Protein AF-A0A7S0KM14-F1 (afdb_monomer_lite)

Sequence (270 aa):
MFAHSQRIAPVAARVTRPRTHEKHRSMSKVPRKRELKVQASSTDDESAIWYSCVVIENNAASVDGSQRSLVVAVEDKQNDDAQHLRSSPGLVFNNGKVWTETFTKPGMYVKARFGRGDGGGDGVVDKLPVARSPYHVRYDSARLDSAKVEFLVDAGTHPAGLTAAKPGDVISVSKPLGSGFTNVLFAERSLEAAMKKNHALVLVARGTSGMASIRSILDWQPVLAYTDKHPVTVFYLANSQESSALLSLHDEWRSEGYKIIPVYGGGGGG

Radius of gyration: 29.37 Å; chains: 1; bounding box: 58×66×115 Å

Foldseek 3Di:
DDDDDDDDDDDDDDDDDDDDDDDDDDDDDDPPPPPPPPPPPPDDPPDFDKWKKFFADWAQQFLLSQKTKTKIWTQFAQDPCLVVVPPDPPDDRDRSRVQLVLQDFFQWFKKKWADDPPDPDIDIDHGWGFLAASVVQCVVCVPPSTGTTITMDGNVPDDCRRSVPDGGGMMMIGRTDDPQQADPVCRCNGPVVCLVVLHAAEQEAEARSSNSRVNNVLNDPVNLVSLVPHAYEYEYEDQDNRRDGNNVCPVVSVVSNHHYHYDHPDPDDD

Secondary structure (DSSP, 8-state):
---------------------------------------------S-PPEEEEEEEEEEE-STTSSEEEEEEEEE-PPPGGGGGGGG-TTS----S-HHHHH--STT-EEEEEE--TTTS--EEEEEEEB-S-HHHHHHHTTTSSEEEEEEEEETTTS-HHHHT--TT-EEEEES-BS-TTB-SS-TTSBHHHHHHTTPPEEEEEEHHHHHHHHHHHHT-HHHHHHHTTS-EEEEEEES-STT-TTHHHHHHHHHTT-EEEEEE------

Organism: NCBI:txid1486918

pLDDT: mean 77.8, std 24.4, range [27.38, 98.12]

Structure (mmCIF, N/CA/C/O backbone):
data_AF-A0A7S0KM14-F1
#
_entry.id   AF-A0A7S0KM14-F1
#
loop_
_atom_site.group_PDB
_atom_site.id
_atom_site.type_symbol
_atom_site.label_atom_id
_atom_site.label_alt_id
_atom_site.label_comp_id
_atom_site.label_asym_id
_atom_site.label_entity_id
_atom_site.label_seq_id
_atom_site.pdbx_PDB_ins_code
_atom_site.Cartn_x
_atom_site.Cartn_y
_atom_site.Cartn_z
_atom_site.occupancy
_atom_site.B_iso_or_equiv
_atom_site.auth_seq_id
_atom_site.auth_comp_id
_atom_site.auth_asym_id
_atom_site.auth_atom_id
_atom_site.pdbx_PDB_model_num
ATOM 1 N N . MET A 1 1 ? -0.535 19.865 90.189 1.00 39.59 1 MET A N 1
ATOM 2 C CA . MET A 1 1 ? 0.300 20.763 89.366 1.00 39.59 1 MET A CA 1
ATOM 3 C C . MET A 1 1 ? -0.583 21.372 88.286 1.00 39.59 1 MET A C 1
ATOM 5 O O . MET A 1 1 ? -1.228 20.625 87.568 1.00 39.59 1 MET A O 1
ATOM 9 N N . PHE A 1 2 ? -0.679 22.704 88.333 1.00 34.69 2 PHE A N 1
ATOM 10 C CA . PHE A 1 2 ? -1.196 23.716 87.391 1.00 34.69 2 PHE A CA 1
ATOM 11 C C . PHE A 1 2 ? -1.687 23.223 86.007 1.00 34.69 2 PHE A C 1
ATOM 13 O O . PHE A 1 2 ? -0.948 22.538 85.315 1.00 34.69 2 PHE A O 1
ATOM 20 N N . ALA A 1 3 ? -2.975 23.404 85.65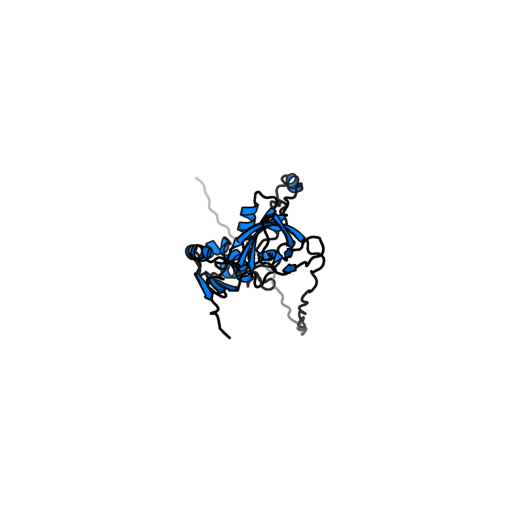2 1.00 32.44 3 ALA A N 1
ATOM 21 C CA . ALA A 1 3 ? -3.635 24.630 85.121 1.00 32.44 3 ALA A CA 1
ATOM 22 C C . ALA A 1 3 ? -3.270 24.880 83.637 1.00 32.44 3 ALA A C 1
ATOM 24 O O . ALA A 1 3 ? -2.126 24.681 83.273 1.00 32.44 3 ALA A O 1
ATOM 25 N N . HIS A 1 4 ? -4.112 25.315 82.694 1.00 33.53 4 HIS A N 1
ATOM 26 C CA . HIS A 1 4 ? -5.444 25.937 82.650 1.00 33.53 4 HIS A CA 1
ATOM 27 C C . HIS A 1 4 ? -5.874 25.873 81.154 1.00 33.53 4 HIS A C 1
ATOM 29 O O . HIS A 1 4 ? -5.045 26.088 80.278 1.00 33.53 4 HIS A O 1
ATOM 35 N N . SER A 1 5 ? -7.060 25.379 80.783 1.00 33.25 5 SER A N 1
ATOM 36 C CA . SER A 1 5 ? -8.233 26.174 80.359 1.00 33.25 5 SER A CA 1
ATOM 37 C C . SER A 1 5 ? -7.937 27.551 79.733 1.00 33.25 5 SER A C 1
ATOM 39 O O . SER A 1 5 ? -7.428 28.422 80.429 1.00 33.25 5 SER A O 1
ATOM 41 N N . GLN A 1 6 ? -8.364 27.791 78.484 1.00 35.72 6 GLN A N 1
ATOM 42 C CA . GLN A 1 6 ? -9.511 28.670 78.177 1.00 35.72 6 GLN A CA 1
ATOM 43 C C . GLN A 1 6 ? -9.782 28.813 76.663 1.00 35.72 6 GLN A C 1
ATOM 45 O O . GLN A 1 6 ? -8.883 28.933 75.837 1.00 35.72 6 GLN A O 1
ATOM 50 N N . ARG A 1 7 ? -11.082 28.807 76.336 1.00 37.44 7 ARG A N 1
ATOM 51 C CA . ARG A 1 7 ? -11.702 29.314 75.098 1.00 37.44 7 ARG A CA 1
ATOM 52 C C . ARG A 1 7 ? -11.483 30.829 74.977 1.00 37.44 7 ARG A C 1
ATOM 54 O O . ARG A 1 7 ? -11.360 31.463 76.013 1.00 37.44 7 ARG A O 1
ATOM 61 N N . ILE A 1 8 ? -11.619 31.399 73.774 1.00 36.25 8 ILE A N 1
ATOM 62 C CA . ILE A 1 8 ? -12.418 32.613 73.474 1.00 36.25 8 ILE A CA 1
ATOM 63 C C . ILE A 1 8 ? -12.571 32.757 71.945 1.00 36.25 8 ILE A C 1
ATOM 65 O O . ILE A 1 8 ? -11.760 32.275 71.162 1.00 36.25 8 ILE A O 1
ATOM 69 N N . ALA A 1 9 ? -13.710 33.334 71.572 1.00 34.09 9 ALA A N 1
ATOM 70 C CA . ALA A 1 9 ? -14.404 33.341 70.291 1.00 34.09 9 ALA A CA 1
ATOM 71 C C . ALA A 1 9 ? -14.034 34.582 69.406 1.00 34.09 9 ALA A C 1
ATOM 73 O O . ALA A 1 9 ? -13.078 35.282 69.732 1.00 34.09 9 ALA A O 1
ATOM 74 N N . PRO A 1 10 ? -14.736 34.843 68.277 1.00 43.59 10 PRO A N 1
ATOM 75 C CA . PRO A 1 10 ? -14.248 35.561 67.092 1.00 43.59 10 PRO A CA 1
ATOM 76 C C . PRO A 1 10 ? -14.417 37.087 67.150 1.00 43.59 10 PRO A C 1
ATOM 78 O O . PRO A 1 10 ? -15.165 37.613 67.970 1.00 43.59 10 PRO A O 1
ATOM 81 N N . VAL A 1 11 ? -13.803 37.793 66.191 1.00 37.88 11 VAL A N 1
ATOM 82 C CA . VAL A 1 11 ? -14.039 39.224 65.948 1.00 37.88 11 VAL A CA 1
ATOM 83 C C . VAL A 1 11 ? -14.383 39.482 64.472 1.00 37.88 11 VAL A C 1
ATOM 85 O O . VAL A 1 11 ? -13.627 39.168 63.557 1.00 37.88 11 VAL A O 1
ATOM 88 N N . ALA A 1 12 ? -15.589 40.030 64.304 1.00 32.88 12 ALA A N 1
ATOM 89 C CA . ALA A 1 12 ? -16.206 40.727 63.169 1.00 32.88 12 ALA A CA 1
ATOM 90 C C . ALA A 1 12 ? -15.315 41.860 62.594 1.00 32.88 12 ALA A C 1
ATOM 92 O O . ALA A 1 12 ? -14.387 42.294 63.252 1.00 32.88 12 ALA A O 1
ATOM 93 N N . ALA A 1 13 ? -15.511 42.519 61.452 1.00 31.81 13 ALA A N 1
ATOM 94 C CA . ALA A 1 13 ? -16.436 42.512 60.323 1.00 31.81 13 ALA A CA 1
ATOM 95 C C . ALA A 1 13 ? -15.851 43.502 59.289 1.00 31.81 13 ALA A C 1
ATOM 97 O O . ALA A 1 13 ? -15.226 44.488 59.678 1.00 31.81 13 ALA A O 1
ATOM 98 N N . ARG A 1 14 ? -16.192 43.369 58.001 1.00 31.44 14 ARG A N 1
ATOM 99 C CA . ARG A 1 14 ? -16.767 44.515 57.273 1.00 31.44 14 ARG A CA 1
ATOM 100 C C . ARG A 1 14 ? -17.544 44.079 56.041 1.00 31.44 14 ARG A C 1
ATOM 102 O O . ARG A 1 14 ? -17.036 43.449 55.124 1.00 31.44 14 ARG A O 1
ATOM 109 N N . VAL A 1 15 ? -18.809 44.467 56.077 1.00 33.78 15 VAL A N 1
ATOM 110 C CA . VAL A 1 15 ? -19.793 44.448 55.005 1.00 33.78 15 VAL A CA 1
ATOM 111 C C . VAL A 1 15 ? -19.498 45.593 54.037 1.00 33.78 15 VAL A C 1
ATOM 113 O O . VAL A 1 15 ? -19.222 46.713 54.463 1.00 33.78 15 VAL A O 1
ATOM 116 N N . THR A 1 16 ? -19.659 45.351 52.739 1.00 33.44 16 THR A N 1
ATOM 117 C CA . THR A 1 16 ? -20.129 46.374 51.793 1.00 33.44 16 THR A CA 1
ATOM 118 C C . THR A 1 16 ? -20.978 45.688 50.718 1.00 33.44 16 THR A C 1
ATOM 120 O O . THR A 1 16 ? -20.491 44.924 49.896 1.00 33.44 16 THR A O 1
ATOM 123 N N . ARG A 1 17 ? -22.292 45.922 50.782 1.00 32.88 17 ARG A N 1
ATOM 124 C CA . ARG A 1 17 ? -23.263 45.799 49.675 1.00 32.88 17 ARG A CA 1
ATOM 125 C C . ARG A 1 17 ? -23.479 47.222 49.100 1.00 32.88 17 ARG A C 1
ATOM 127 O O . ARG A 1 17 ? -23.026 48.172 49.736 1.00 32.88 17 ARG A O 1
ATOM 134 N N . PRO A 1 18 ? -24.394 47.449 48.140 1.00 46.38 18 PRO A N 1
ATOM 135 C CA . PRO A 1 18 ? -24.591 46.873 46.800 1.00 46.38 18 PRO A CA 1
ATOM 136 C C . PRO A 1 18 ? -24.703 48.012 45.744 1.00 46.38 18 PRO A C 1
ATOM 138 O O . PRO A 1 18 ? -24.731 49.180 46.121 1.00 46.38 18 PRO A O 1
ATOM 141 N N . ARG A 1 19 ? -24.891 47.710 44.447 1.00 31.97 19 ARG A N 1
ATOM 142 C CA . ARG A 1 19 ? -25.919 48.384 43.611 1.00 31.97 19 ARG A CA 1
ATOM 143 C C . ARG A 1 19 ? -26.008 47.819 42.193 1.00 31.97 19 ARG A C 1
ATOM 145 O O . ARG A 1 19 ? -25.035 47.757 41.453 1.00 31.97 19 ARG A O 1
ATOM 152 N N . THR A 1 20 ? -27.229 47.438 41.851 1.00 38.47 20 THR A N 1
ATOM 153 C CA . THR A 1 20 ? -27.768 47.217 40.512 1.00 38.47 20 THR A CA 1
ATOM 154 C C . THR A 1 20 ? -27.758 48.510 39.694 1.00 38.47 20 THR A C 1
ATOM 156 O O . THR A 1 20 ? -28.041 49.573 40.240 1.00 38.47 20 THR A O 1
ATOM 159 N N . HIS A 1 21 ? -27.535 48.411 38.381 1.00 32.75 21 HIS A N 1
ATOM 160 C CA . HIS A 1 21 ? -28.243 49.245 37.410 1.00 32.75 21 HIS A CA 1
ATOM 161 C C . HIS A 1 21 ? -28.386 48.517 36.072 1.00 32.75 21 HIS A C 1
ATOM 163 O O . HIS A 1 21 ? -27.438 48.000 35.488 1.00 32.75 21 HIS A O 1
ATOM 169 N N . GLU A 1 22 ? -29.637 48.458 35.651 1.00 31.50 22 GLU A N 1
ATOM 170 C CA . GLU A 1 22 ? -30.175 47.872 34.437 1.00 31.50 22 GLU A CA 1
ATOM 171 C C . GLU A 1 22 ? -30.191 48.917 33.302 1.00 31.50 22 GLU A C 1
ATOM 173 O O . GLU A 1 22 ? -30.223 50.120 33.571 1.00 31.50 22 GLU A O 1
ATOM 178 N N . LYS A 1 23 ? -30.316 48.413 32.062 1.00 31.14 23 LYS A N 1
ATOM 179 C CA . LYS A 1 23 ? -30.660 49.078 30.783 1.00 31.14 23 LYS A CA 1
ATOM 180 C C . LYS A 1 23 ? -29.486 49.578 29.922 1.00 31.14 23 LYS A C 1
ATOM 182 O O . LYS A 1 23 ? -28.895 50.610 30.191 1.00 31.14 23 LYS A O 1
ATOM 187 N N . HIS A 1 24 ? -29.281 48.974 28.749 1.00 30.31 24 HIS A N 1
ATOM 188 C CA . HIS A 1 24 ? -30.085 49.298 27.564 1.00 30.31 24 HIS A CA 1
ATOM 189 C C . HIS A 1 24 ? -29.844 48.302 26.418 1.00 30.31 24 HIS A C 1
ATOM 191 O O . HIS A 1 24 ? -28.728 47.915 26.092 1.00 30.31 24 HIS A O 1
ATOM 197 N N . ARG A 1 25 ? -30.959 47.911 25.807 1.00 34.59 25 ARG A N 1
ATOM 198 C CA . ARG A 1 25 ? -31.109 47.081 24.614 1.00 34.59 25 ARG A CA 1
ATOM 199 C C . ARG A 1 25 ? -30.632 47.861 23.380 1.00 34.59 25 ARG A C 1
ATOM 201 O O . ARG A 1 25 ? -31.087 48.981 23.168 1.00 34.59 25 ARG A O 1
ATOM 208 N N . SER A 1 26 ? -29.802 47.245 22.541 1.00 29.94 26 SER A N 1
ATOM 209 C CA . SER A 1 26 ? -29.582 47.652 21.148 1.00 29.94 26 SER A CA 1
ATOM 210 C C . SER A 1 26 ? -29.532 46.400 20.276 1.00 29.94 26 SER A C 1
ATOM 212 O O . SER A 1 26 ? -28.810 45.448 20.566 1.00 29.94 26 SER A O 1
ATOM 214 N N . MET A 1 27 ? -30.398 46.377 19.267 1.00 30.97 27 MET A N 1
ATOM 215 C CA . MET A 1 27 ? -30.610 45.256 18.364 1.00 30.97 27 MET A CA 1
ATOM 216 C C . MET A 1 27 ? -29.597 45.229 17.218 1.00 30.97 27 MET A C 1
ATOM 218 O O . MET A 1 27 ? -29.177 46.258 16.701 1.00 30.97 27 MET A O 1
ATOM 222 N N . SER A 1 28 ? -29.420 44.011 16.707 1.00 31.27 28 SER A N 1
ATOM 223 C CA . SER A 1 28 ? -29.079 43.670 15.324 1.00 31.27 28 SER A CA 1
ATOM 224 C C . SER A 1 28 ? -27.625 43.859 14.881 1.00 31.27 28 SER A C 1
ATOM 226 O O . SER A 1 28 ? -27.138 44.960 14.657 1.00 31.27 28 SER A O 1
ATOM 228 N N . LYS A 1 29 ? -26.977 42.721 14.619 1.00 32.94 29 LYS A N 1
ATOM 229 C CA . LYS A 1 29 ? -26.313 42.442 13.340 1.00 32.94 29 LYS A CA 1
ATOM 230 C C . LYS A 1 29 ? -26.199 40.927 13.193 1.00 32.94 29 LYS A C 1
ATOM 232 O O . LYS A 1 29 ? -25.407 40.276 13.862 1.00 32.94 29 LYS A O 1
ATOM 237 N N . VAL A 1 30 ? -27.057 40.377 12.339 1.00 36.69 30 VAL A N 1
ATOM 238 C CA . VAL A 1 30 ? -26.963 39.002 11.840 1.00 36.69 30 VAL A CA 1
ATOM 239 C C . VAL A 1 30 ? -25.583 38.845 11.189 1.00 36.69 30 VAL A C 1
ATOM 241 O O . VAL A 1 30 ? -25.266 39.635 10.293 1.00 36.69 30 VAL A O 1
ATOM 244 N N . PRO A 1 31 ? -24.739 37.879 11.591 1.00 36.00 31 PRO A N 1
ATOM 245 C CA . PRO A 1 31 ? -23.519 37.619 10.850 1.00 36.00 31 PRO A CA 1
ATOM 246 C C . PRO A 1 31 ? -23.907 37.026 9.494 1.00 36.00 31 PRO A C 1
ATOM 248 O O . PRO A 1 31 ? -24.504 35.952 9.411 1.00 36.00 31 PRO A O 1
ATOM 251 N N . ARG A 1 32 ? -23.598 37.762 8.419 1.00 33.94 32 ARG A N 1
ATOM 252 C CA . ARG A 1 32 ? -23.691 37.288 7.033 1.00 33.94 32 ARG A CA 1
ATOM 253 C C . ARG A 1 32 ? -23.004 35.925 6.928 1.00 33.94 32 ARG A C 1
ATOM 255 O O . ARG A 1 32 ? -21.827 35.810 7.272 1.00 33.94 32 ARG A O 1
ATOM 262 N N . LYS A 1 33 ? -23.731 34.929 6.407 1.00 33.62 33 LYS A N 1
ATOM 263 C CA . LYS A 1 33 ? -23.174 33.679 5.872 1.00 33.62 33 LYS A CA 1
ATOM 264 C C . LYS A 1 33 ? -21.951 34.030 5.021 1.00 33.62 33 LYS A C 1
ATOM 266 O O . LYS A 1 33 ? -22.094 34.619 3.954 1.00 33.62 33 LYS A O 1
ATOM 271 N N . ARG A 1 34 ? -20.752 33.694 5.501 1.00 34.00 34 ARG A N 1
ATOM 272 C CA . ARG A 1 34 ? -19.586 33.572 4.629 1.00 34.00 34 ARG A CA 1
ATOM 273 C C . ARG A 1 34 ? -19.810 32.300 3.830 1.00 34.00 34 ARG A C 1
ATOM 275 O O . ARG A 1 34 ? -19.655 31.203 4.356 1.00 34.00 34 ARG A O 1
ATOM 282 N N . GLU A 1 35 ? -20.246 32.463 2.589 1.00 30.72 35 GLU A N 1
ATOM 283 C CA . GLU A 1 35 ? -20.116 31.420 1.584 1.00 30.72 35 GLU A CA 1
ATOM 284 C C . GLU A 1 35 ? -18.632 31.065 1.496 1.00 30.72 35 GLU A C 1
ATOM 286 O O . GLU A 1 35 ? -17.804 31.843 1.021 1.00 30.72 35 GLU A O 1
ATOM 291 N N . LEU A 1 36 ? -18.286 29.901 2.039 1.00 31.02 36 LEU A N 1
ATOM 292 C CA . LEU A 1 36 ? -17.010 29.261 1.786 1.00 31.02 36 LEU A CA 1
ATOM 293 C C . LEU A 1 36 ? -17.022 28.856 0.312 1.00 31.02 36 LEU A C 1
ATOM 295 O O . LEU A 1 36 ? -17.515 27.788 -0.047 1.00 31.02 36 LEU A O 1
ATOM 299 N N . LYS A 1 37 ? -16.499 29.732 -0.551 1.00 27.38 37 LYS A N 1
ATOM 300 C CA . LYS A 1 37 ? -15.996 29.317 -1.859 1.00 27.38 37 LYS A CA 1
ATOM 301 C C . LYS A 1 37 ? -14.904 28.291 -1.585 1.00 27.38 37 LYS A C 1
ATOM 303 O O . LYS A 1 37 ? -13.798 28.646 -1.189 1.00 27.38 37 LYS A O 1
ATOM 308 N N . VAL A 1 38 ? -15.244 27.019 -1.762 1.00 33.22 38 VAL A N 1
ATOM 309 C CA . VAL A 1 38 ? -14.274 25.937 -1.887 1.00 33.22 38 VAL A CA 1
ATOM 310 C C . VAL A 1 38 ? -13.497 26.220 -3.169 1.00 33.22 38 VAL A C 1
ATOM 312 O O . VAL A 1 38 ? -13.908 25.842 -4.262 1.00 33.22 38 VAL A O 1
ATOM 315 N N . GLN A 1 39 ? -12.406 26.972 -3.044 1.00 29.14 39 GLN A N 1
ATOM 316 C CA . GLN A 1 39 ? -11.343 26.942 -4.032 1.00 29.14 39 GLN A CA 1
ATOM 317 C C . GLN A 1 39 ? -10.687 25.573 -3.894 1.00 29.14 39 GLN A C 1
ATOM 319 O O . GLN A 1 39 ? -9.895 25.337 -2.986 1.00 29.14 39 GLN A O 1
ATOM 324 N N . ALA A 1 40 ? -11.061 24.653 -4.780 1.00 37.25 40 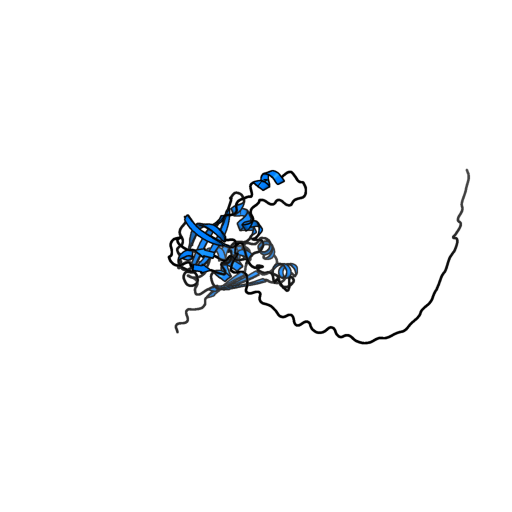ALA A N 1
ATOM 325 C CA . ALA A 1 40 ? -10.172 23.567 -5.139 1.00 37.25 40 ALA A CA 1
ATOM 326 C C . ALA A 1 40 ? -8.895 24.227 -5.680 1.00 37.25 40 ALA A C 1
ATOM 328 O O . ALA A 1 40 ? -8.908 24.804 -6.766 1.00 37.25 40 ALA A O 1
ATOM 329 N N . SER A 1 41 ? -7.829 24.247 -4.880 1.00 33.88 41 SER A N 1
ATOM 330 C CA . SER A 1 41 ? -6.522 24.724 -5.319 1.00 33.88 41 SER A CA 1
ATOM 331 C C . SER A 1 41 ? -5.940 23.691 -6.280 1.00 33.88 41 SER A C 1
ATOM 333 O O . SER A 1 41 ? -5.272 22.741 -5.879 1.00 33.88 41 SER A O 1
ATOM 335 N N . SER A 1 42 ? -6.255 23.857 -7.559 1.00 42.03 42 SER A N 1
ATOM 336 C CA . SER A 1 42 ? -5.676 23.136 -8.686 1.00 42.03 42 SER A CA 1
ATOM 337 C C . SER A 1 42 ? -4.348 23.773 -9.110 1.00 42.03 42 SER A C 1
ATOM 339 O O . SER A 1 42 ? -4.220 24.251 -10.234 1.00 42.03 42 SER A O 1
ATOM 341 N N . THR A 1 43 ? -3.376 23.829 -8.201 1.00 41.19 43 THR A N 1
ATOM 342 C CA . THR A 1 43 ? -2.011 24.301 -8.485 1.00 41.19 43 THR A CA 1
ATOM 343 C C . THR A 1 43 ? -1.047 23.631 -7.515 1.00 41.19 43 THR A C 1
ATOM 345 O O . THR A 1 43 ? -0.822 24.152 -6.429 1.00 41.19 43 THR A O 1
ATOM 348 N N . ASP A 1 44 ? -0.522 22.463 -7.882 1.00 40.16 44 ASP A N 1
ATOM 349 C CA . ASP A 1 44 ? 0.586 21.819 -7.157 1.00 40.16 44 ASP A CA 1
ATOM 350 C C . ASP A 1 44 ? 1.415 20.922 -8.104 1.00 40.16 44 ASP A C 1
ATOM 352 O O . ASP A 1 44 ? 1.866 19.837 -7.735 1.00 40.16 44 ASP A O 1
ATOM 356 N N . ASP A 1 45 ? 1.561 21.342 -9.369 1.00 45.41 45 ASP A N 1
ATOM 357 C CA . ASP A 1 45 ? 2.072 20.475 -10.445 1.00 45.41 45 ASP A CA 1
ATOM 358 C C . ASP A 1 45 ? 3.447 20.849 -11.028 1.00 45.41 45 ASP A C 1
ATOM 360 O O . ASP A 1 45 ? 3.955 20.108 -11.857 1.00 45.41 45 ASP A O 1
ATOM 364 N N . GLU A 1 46 ? 4.123 21.908 -10.560 1.00 44.00 46 GLU A N 1
ATOM 365 C CA . GLU A 1 46 ? 5.429 22.309 -11.137 1.00 44.00 46 GLU A CA 1
ATOM 366 C C . GLU A 1 46 ? 6.645 22.246 -10.193 1.00 44.00 46 GLU A C 1
ATOM 368 O O . GLU A 1 46 ? 7.771 22.426 -10.645 1.00 44.00 46 GLU A O 1
ATOM 373 N N . SER A 1 47 ? 6.488 21.917 -8.904 1.00 53.88 47 SER A N 1
ATOM 374 C CA . SER A 1 47 ? 7.633 21.834 -7.970 1.00 53.88 47 SER A CA 1
ATOM 375 C C . SER A 1 47 ? 7.649 20.574 -7.103 1.00 53.88 47 SER A C 1
ATOM 377 O O . SER A 1 47 ? 8.129 20.598 -5.965 1.00 53.88 47 SER A O 1
ATOM 379 N N . ALA A 1 48 ? 7.084 19.468 -7.592 1.00 64.12 48 ALA A N 1
ATOM 380 C CA . ALA A 1 48 ? 7.148 18.208 -6.864 1.00 64.12 48 ALA A CA 1
ATOM 381 C C . ALA A 1 48 ? 8.616 17.769 -6.728 1.00 64.12 48 ALA A C 1
ATOM 383 O O . ALA A 1 48 ? 9.302 17.538 -7.720 1.00 64.12 48 ALA A O 1
ATOM 384 N N . ILE A 1 49 ? 9.101 17.662 -5.489 1.00 82.69 49 ILE A N 1
ATOM 385 C CA . ILE A 1 49 ? 10.388 17.026 -5.198 1.00 82.69 49 ILE A CA 1
ATOM 386 C C . ILE A 1 49 ? 10.243 15.545 -5.558 1.00 82.69 49 ILE A C 1
ATOM 388 O O . ILE A 1 49 ? 9.399 14.844 -4.986 1.00 82.69 49 ILE A O 1
ATOM 392 N N . TRP A 1 50 ? 11.045 15.101 -6.523 1.00 89.94 50 TRP A N 1
ATOM 393 C CA . TRP A 1 50 ? 11.111 13.718 -6.982 1.00 89.94 50 TRP A CA 1
ATOM 394 C C . TRP A 1 50 ? 12.306 13.017 -6.346 1.00 89.94 50 TRP A C 1
ATOM 396 O O . TRP A 1 50 ? 13.419 13.536 -6.362 1.00 89.94 50 TRP A O 1
ATOM 406 N N . TYR A 1 51 ? 12.064 11.824 -5.826 1.00 92.50 51 TYR A N 1
ATOM 407 C CA . TYR A 1 51 ? 13.046 10.938 -5.226 1.00 92.50 51 TYR A CA 1
ATOM 408 C C . TYR A 1 51 ? 13.336 9.816 -6.214 1.00 92.50 51 TYR A C 1
ATOM 410 O O . TYR A 1 51 ? 12.406 9.215 -6.763 1.00 92.50 51 TYR A O 1
ATOM 418 N N . SER A 1 52 ? 14.618 9.540 -6.446 1.00 92.44 52 SER A N 1
ATOM 419 C CA . SER A 1 52 ? 15.022 8.359 -7.201 1.00 92.44 52 SER A CA 1
ATOM 420 C C . SER A 1 52 ? 14.675 7.114 -6.392 1.00 92.44 52 SER A C 1
ATOM 422 O O . SER A 1 52 ? 14.871 7.084 -5.175 1.00 92.44 52 SER A O 1
ATOM 424 N N . CYS A 1 53 ? 14.146 6.087 -7.043 1.00 93.75 53 CYS A N 1
ATOM 425 C CA . CYS A 1 53 ? 13.926 4.806 -6.401 1.00 93.75 53 CYS A CA 1
ATOM 426 C C . CYS A 1 53 ? 14.266 3.645 -7.330 1.00 93.75 53 CYS A C 1
ATOM 428 O O . CYS A 1 53 ? 13.969 3.666 -8.524 1.00 93.75 53 CYS A O 1
ATOM 430 N N . VAL A 1 54 ? 14.933 2.642 -6.767 1.00 95.31 54 VAL A N 1
ATOM 431 C CA . VAL A 1 54 ? 15.411 1.467 -7.497 1.00 95.31 54 VAL A CA 1
ATOM 432 C C . VAL A 1 54 ? 14.485 0.304 -7.199 1.00 95.31 54 VAL A C 1
ATOM 434 O O . VAL A 1 54 ? 14.180 0.030 -6.036 1.00 95.31 54 VAL A O 1
ATOM 437 N N . VAL A 1 55 ? 14.046 -0.397 -8.237 1.00 96.56 55 VAL A N 1
ATOM 438 C CA . VAL A 1 55 ? 13.266 -1.623 -8.086 1.00 96.56 55 VAL A CA 1
ATOM 439 C C . VAL A 1 55 ? 14.152 -2.706 -7.477 1.00 96.56 55 VAL A C 1
ATOM 441 O O . VAL A 1 55 ? 15.215 -3.022 -8.004 1.00 96.56 55 VAL A O 1
ATOM 444 N N . ILE A 1 56 ? 13.715 -3.271 -6.355 1.00 97.31 56 ILE A N 1
ATOM 445 C CA . ILE A 1 56 ? 14.390 -4.374 -5.659 1.00 97.31 56 ILE A CA 1
ATOM 446 C C . ILE A 1 56 ? 13.762 -5.696 -6.093 1.00 97.31 56 ILE A C 1
ATOM 448 O O . ILE A 1 56 ? 14.464 -6.640 -6.444 1.00 97.31 56 ILE A O 1
ATOM 452 N N . GLU A 1 57 ? 12.430 -5.756 -6.085 1.00 97.62 57 GLU A N 1
ATOM 453 C CA . GLU A 1 57 ? 11.668 -6.961 -6.396 1.00 97.62 57 GLU A CA 1
ATOM 454 C C . GLU A 1 57 ? 10.424 -6.591 -7.204 1.00 97.62 57 GLU A C 1
ATOM 456 O O . GLU A 1 57 ? 9.793 -5.560 -6.975 1.00 97.62 57 GLU A O 1
ATOM 461 N N . ASN A 1 58 ? 10.051 -7.464 -8.133 1.00 97.25 58 ASN A N 1
ATOM 462 C CA . ASN A 1 58 ? 8.772 -7.412 -8.822 1.00 97.25 58 ASN A CA 1
ATOM 463 C C . ASN A 1 58 ? 8.187 -8.822 -8.769 1.00 97.25 58 ASN A C 1
ATOM 465 O O . ASN A 1 58 ? 8.561 -9.678 -9.571 1.00 97.25 58 ASN A O 1
ATOM 469 N N . ASN A 1 59 ? 7.298 -9.066 -7.811 1.00 97.25 59 ASN A N 1
ATOM 470 C CA . ASN A 1 59 ? 6.735 -10.381 -7.515 1.00 97.25 59 ASN A CA 1
ATOM 471 C C . ASN A 1 59 ? 5.298 -10.484 -8.034 1.00 97.25 59 ASN A C 1
ATOM 473 O O . ASN A 1 59 ? 4.581 -9.486 -8.104 1.00 97.25 59 ASN A O 1
ATOM 477 N N . ALA A 1 60 ? 4.846 -11.690 -8.383 1.00 96.44 60 ALA A N 1
ATOM 478 C CA . ALA A 1 60 ? 3.429 -11.908 -8.666 1.00 96.44 60 ALA A CA 1
ATOM 479 C C . ALA A 1 60 ? 2.610 -11.660 -7.388 1.00 96.44 60 ALA A C 1
ATOM 481 O O . ALA A 1 60 ? 2.934 -12.205 -6.335 1.00 96.44 60 ALA A O 1
ATOM 482 N N . ALA A 1 61 ? 1.572 -10.828 -7.481 1.00 96.88 61 ALA A N 1
ATOM 483 C CA . ALA A 1 61 ? 0.628 -10.583 -6.390 1.00 96.88 61 ALA A CA 1
ATOM 484 C C . ALA A 1 61 ? -0.724 -11.273 -6.619 1.00 96.88 61 ALA A C 1
ATOM 486 O O . ALA A 1 61 ? -1.498 -11.396 -5.677 1.00 96.88 61 ALA A O 1
ATOM 487 N N . SER A 1 62 ? -1.006 -11.731 -7.836 1.00 96.50 62 SER A N 1
ATOM 488 C CA . SER A 1 62 ? -2.167 -12.553 -8.187 1.00 96.50 62 SER A CA 1
ATOM 489 C C . SER A 1 62 ? -1.717 -13.885 -8.798 1.00 96.50 62 SER A C 1
ATOM 491 O O . SER A 1 62 ? -0.571 -14.019 -9.237 1.00 96.50 62 SER A O 1
ATOM 493 N N . VAL A 1 63 ? -2.613 -14.876 -8.832 1.00 95.12 63 VAL A N 1
ATOM 494 C CA . VAL A 1 63 ? -2.328 -16.217 -9.381 1.00 95.12 63 VAL A CA 1
ATOM 495 C C . VAL A 1 63 ? -2.113 -16.153 -10.892 1.00 95.12 63 VAL A C 1
ATOM 497 O O . VAL A 1 63 ? -1.215 -16.805 -11.417 1.00 95.12 63 VAL A O 1
ATOM 500 N N . ASP A 1 64 ? -2.902 -15.332 -11.584 1.00 93.56 64 ASP A N 1
ATOM 501 C CA . ASP A 1 64 ? -2.779 -15.108 -13.029 1.00 93.56 64 ASP A CA 1
ATOM 502 C C . ASP A 1 64 ? -1.589 -14.205 -13.419 1.00 93.56 64 ASP A C 1
ATOM 504 O O . ASP A 1 64 ? -1.312 -14.013 -14.602 1.00 93.56 64 ASP A O 1
ATOM 508 N N . GLY A 1 65 ? -0.885 -13.629 -12.436 1.00 93.38 65 GLY A N 1
ATOM 509 C CA . GLY A 1 65 ? 0.247 -12.725 -12.639 1.00 93.38 65 GLY A CA 1
ATOM 510 C C . GLY A 1 65 ? -0.109 -11.334 -13.180 1.00 93.38 65 GLY A C 1
ATOM 511 O O . GLY A 1 65 ? 0.808 -10.535 -13.387 1.00 93.38 65 GLY A O 1
ATOM 512 N N . SER A 1 66 ? -1.396 -11.024 -13.382 1.00 93.62 66 SER A N 1
ATOM 513 C CA . SER A 1 66 ? -1.868 -9.717 -13.872 1.00 93.62 66 SER A CA 1
ATOM 514 C C . SER A 1 66 ? -1.569 -8.576 -12.897 1.00 93.62 66 SER A C 1
ATOM 516 O O . SER A 1 66 ? -1.372 -7.429 -13.309 1.00 93.62 66 SER A O 1
ATOM 518 N N . GLN A 1 67 ? -1.482 -8.897 -11.606 1.00 96.44 67 GLN A N 1
ATOM 519 C CA . GLN A 1 67 ? -1.133 -7.973 -10.543 1.00 96.44 67 GLN A CA 1
ATOM 520 C C . GLN A 1 67 ? 0.230 -8.325 -9.967 1.00 96.44 67 GLN A C 1
ATOM 522 O O . GLN A 1 67 ? 0.581 -9.495 -9.781 1.00 96.44 67 GLN A O 1
ATOM 527 N N . ARG A 1 68 ? 1.000 -7.289 -9.651 1.00 97.50 68 ARG A N 1
ATOM 528 C CA . ARG A 1 68 ? 2.369 -7.403 -9.157 1.00 97.50 68 ARG A CA 1
ATOM 529 C C . ARG A 1 68 ? 2.551 -6.623 -7.865 1.00 97.50 68 ARG A C 1
ATOM 531 O O . ARG A 1 68 ? 1.960 -5.559 -7.684 1.00 97.50 68 ARG A O 1
ATOM 538 N N . SER A 1 69 ? 3.399 -7.156 -6.997 1.00 97.69 69 SER A N 1
ATOM 539 C CA . SER A 1 69 ? 3.968 -6.444 -5.861 1.00 97.69 69 SER A CA 1
ATOM 540 C C . SER A 1 69 ? 5.338 -5.920 -6.281 1.00 97.69 69 SER A C 1
ATOM 542 O O . SER A 1 69 ? 6.254 -6.698 -6.557 1.00 97.69 69 SER A O 1
ATOM 544 N N . LEU A 1 70 ? 5.444 -4.597 -6.388 1.00 97.44 70 LEU A N 1
ATOM 545 C CA . LEU A 1 70 ? 6.668 -3.896 -6.748 1.00 97.44 70 LEU A CA 1
ATOM 546 C C . LEU A 1 70 ? 7.304 -3.344 -5.474 1.00 97.44 70 LEU A C 1
ATOM 548 O O . LEU A 1 70 ? 6.772 -2.416 -4.863 1.00 97.44 70 LEU A O 1
ATOM 552 N N . VAL A 1 71 ? 8.440 -3.913 -5.082 1.00 97.81 71 VAL A N 1
ATOM 553 C CA . VAL A 1 71 ? 9.216 -3.476 -3.921 1.00 97.81 71 VAL A CA 1
ATOM 554 C C . VAL A 1 71 ? 10.372 -2.615 -4.407 1.00 97.81 71 VAL A C 1
ATOM 556 O O . VAL A 1 71 ? 11.143 -3.035 -5.270 1.00 97.81 71 VAL A O 1
ATOM 559 N N . VAL A 1 72 ? 10.511 -1.417 -3.847 1.00 97.00 72 VAL A N 1
ATOM 560 C CA . VAL A 1 72 ? 11.502 -0.423 -4.266 1.00 97.00 72 VAL A CA 1
ATOM 561 C C . VAL A 1 72 ? 12.290 0.122 -3.078 1.00 97.00 72 VAL A C 1
ATOM 563 O O . VAL A 1 72 ? 11.787 0.167 -1.956 1.00 97.00 72 VAL A O 1
ATOM 566 N N . ALA A 1 73 ? 13.516 0.566 -3.338 1.00 96.50 73 ALA A N 1
ATOM 567 C CA . ALA A 1 73 ? 14.322 1.374 -2.430 1.00 96.50 73 ALA A CA 1
ATOM 568 C C . ALA A 1 73 ? 14.217 2.834 -2.869 1.00 96.50 73 ALA A C 1
ATOM 570 O O . ALA A 1 73 ? 14.788 3.203 -3.893 1.00 96.50 73 ALA A O 1
ATOM 571 N N . VAL A 1 74 ? 13.488 3.656 -2.118 1.00 95.25 74 VAL A N 1
ATOM 572 C CA . VAL A 1 74 ? 13.418 5.106 -2.338 1.00 95.25 74 VAL A CA 1
ATOM 573 C C . VAL A 1 74 ? 14.603 5.773 -1.667 1.00 95.25 74 VAL A C 1
ATOM 575 O O . VAL A 1 74 ? 14.861 5.502 -0.500 1.00 95.25 74 VAL A O 1
ATOM 578 N N . GLU A 1 75 ? 15.321 6.637 -2.381 1.00 91.38 75 GLU A N 1
ATOM 579 C CA . GLU A 1 75 ? 16.413 7.418 -1.803 1.00 91.38 75 GLU A CA 1
ATOM 580 C C . GLU A 1 75 ? 15.914 8.201 -0.584 1.00 91.38 75 GLU A C 1
ATOM 582 O O . GLU A 1 75 ? 14.995 9.014 -0.682 1.00 91.38 75 GLU A O 1
ATOM 587 N N . ASP A 1 76 ? 16.520 7.934 0.571 1.00 87.31 76 ASP A N 1
ATOM 588 C CA . ASP A 1 76 ? 16.126 8.536 1.842 1.00 87.31 76 ASP A CA 1
ATOM 589 C C . ASP A 1 76 ? 17.353 8.664 2.740 1.00 87.31 76 ASP A C 1
ATOM 591 O O . ASP A 1 76 ? 17.468 8.051 3.806 1.00 87.31 76 ASP A O 1
ATOM 595 N N . LYS A 1 77 ? 18.333 9.404 2.215 1.00 74.69 77 LYS A N 1
ATOM 596 C CA . LYS A 1 77 ? 19.637 9.583 2.844 1.00 74.69 77 LYS A CA 1
ATOM 597 C C . LYS A 1 77 ? 19.468 10.167 4.236 1.00 74.69 77 LYS A C 1
ATOM 599 O O . LYS A 1 77 ? 18.867 11.225 4.411 1.00 74.69 77 LYS A O 1
ATOM 604 N N . GLN A 1 78 ? 20.064 9.492 5.209 1.00 65.44 78 GLN A N 1
ATOM 605 C CA . GLN A 1 78 ? 20.266 10.047 6.532 1.00 65.44 78 GLN A CA 1
ATOM 606 C C . GLN A 1 78 ? 21.162 11.282 6.397 1.00 65.44 78 GLN A C 1
ATOM 608 O O . GLN A 1 78 ? 22.264 11.203 5.869 1.00 65.44 78 GLN A O 1
ATOM 613 N N . ASN A 1 79 ? 20.667 12.440 6.829 1.00 59.62 79 ASN A N 1
ATOM 614 C CA . ASN A 1 79 ? 21.445 13.669 6.784 1.00 59.62 79 ASN A CA 1
ATOM 615 C C . ASN A 1 79 ? 22.692 13.525 7.678 1.00 59.62 79 ASN A C 1
ATOM 617 O O . ASN A 1 79 ? 22.554 13.269 8.879 1.00 59.62 79 ASN A O 1
ATOM 621 N N . ASP A 1 80 ? 23.892 13.696 7.118 1.00 55.06 80 ASP A N 1
ATOM 622 C CA . ASP A 1 80 ? 25.161 13.567 7.854 1.00 55.06 80 ASP A CA 1
ATOM 623 C C . ASP A 1 80 ? 25.257 14.583 9.011 1.00 55.06 80 ASP A C 1
ATOM 625 O O . ASP A 1 80 ? 25.812 14.289 10.073 1.00 55.06 80 ASP A O 1
ATOM 629 N N . ASP A 1 81 ? 24.585 15.732 8.879 1.00 51.88 81 ASP A N 1
ATOM 630 C CA . ASP A 1 81 ? 24.475 16.762 9.921 1.00 51.88 81 ASP A CA 1
ATOM 631 C C . ASP A 1 81 ? 23.773 16.267 11.202 1.00 51.88 81 ASP A C 1
ATOM 633 O O . ASP A 1 81 ? 23.982 16.807 12.294 1.00 51.88 81 ASP A O 1
ATOM 637 N N . ALA A 1 82 ? 22.969 15.200 11.115 1.00 50.91 82 ALA A N 1
ATOM 638 C CA . ALA A 1 82 ? 22.330 14.584 12.278 1.00 50.91 82 ALA A CA 1
ATOM 639 C C . ALA A 1 82 ? 23.338 13.867 13.200 1.00 50.91 82 ALA A C 1
ATOM 641 O O . ALA A 1 82 ? 23.007 13.566 14.352 1.00 50.91 82 ALA A O 1
ATOM 642 N N . GLN A 1 83 ? 24.577 13.621 12.748 1.00 49.47 83 GLN A N 1
ATOM 643 C CA . GLN A 1 83 ? 25.658 13.178 13.636 1.00 49.47 83 GLN A CA 1
ATOM 644 C C . GLN A 1 83 ? 26.123 14.302 14.577 1.00 49.47 83 GLN A C 1
ATOM 646 O O . GLN A 1 83 ? 26.469 14.021 15.726 1.00 49.47 83 GLN A O 1
ATOM 651 N N . HIS A 1 84 ? 26.046 15.567 14.147 1.00 46.81 84 HIS A N 1
ATOM 652 C CA . HIS A 1 84 ? 26.460 16.729 14.942 1.00 46.81 84 HIS A CA 1
ATOM 653 C C . HIS A 1 84 ? 25.382 17.227 15.924 1.00 46.81 84 HIS A C 1
ATOM 655 O O . HIS A 1 84 ? 25.709 17.867 16.924 1.00 46.81 84 HIS A O 1
ATOM 661 N N . LEU A 1 85 ? 24.107 16.885 15.701 1.00 48.50 85 LEU A N 1
ATOM 662 C CA . LEU A 1 85 ? 22.973 17.285 16.555 1.00 48.50 85 LEU A CA 1
ATOM 663 C C . LEU A 1 85 ? 22.702 16.345 17.743 1.00 48.50 85 LEU A C 1
ATOM 665 O O . LEU A 1 85 ? 21.851 16.644 18.582 1.00 48.50 85 LEU A O 1
ATOM 669 N N . ARG A 1 86 ? 23.461 15.247 17.885 1.00 49.75 86 ARG A N 1
ATOM 670 C CA . ARG A 1 86 ? 23.373 14.327 19.043 1.00 49.75 86 ARG A CA 1
ATOM 671 C C . ARG A 1 86 ? 23.761 14.971 20.386 1.00 49.75 86 ARG A C 1
ATOM 673 O O . ARG A 1 86 ? 23.641 14.326 21.423 1.00 49.75 86 ARG A O 1
ATOM 680 N N . SER A 1 87 ? 24.200 16.229 20.371 1.00 49.03 87 SER A N 1
ATOM 681 C CA . SER A 1 87 ? 24.709 16.967 21.532 1.00 49.03 87 SER A CA 1
ATOM 682 C C . SER A 1 87 ? 23.681 17.889 22.206 1.00 49.03 87 SER A C 1
ATOM 684 O O . SER A 1 87 ? 24.014 18.519 23.207 1.00 49.03 87 SER A O 1
ATOM 686 N N . SER A 1 88 ? 22.447 18.000 21.697 1.00 46.53 88 SER A N 1
ATOM 687 C CA . SER A 1 88 ? 21.423 18.888 22.273 1.00 46.53 88 SER A CA 1
ATOM 688 C C . SER A 1 88 ? 20.296 18.094 22.952 1.00 46.53 88 SER A C 1
ATOM 690 O O . SER A 1 88 ? 19.465 17.498 22.263 1.00 46.53 88 SER A O 1
ATOM 692 N N . PRO A 1 89 ? 20.214 18.089 24.298 1.00 40.47 89 PRO A N 1
ATOM 693 C CA . PRO A 1 89 ? 19.126 17.434 25.009 1.00 40.47 89 PRO A CA 1
ATOM 694 C C . PRO A 1 89 ? 17.835 18.232 24.790 1.00 40.47 89 PRO A C 1
ATOM 696 O O . PRO A 1 89 ? 17.706 19.352 25.275 1.00 40.47 89 PRO A O 1
ATOM 699 N N . GLY A 1 90 ? 16.885 17.667 24.041 1.00 51.84 90 GLY A N 1
ATOM 700 C CA . GLY A 1 90 ? 15.544 18.243 23.866 1.00 51.84 90 GLY A CA 1
ATOM 701 C C . GLY A 1 90 ? 14.978 18.199 22.446 1.00 51.84 90 GLY A C 1
ATOM 702 O O . GLY A 1 90 ? 13.783 18.427 22.276 1.00 51.84 90 GLY A O 1
ATOM 703 N N . LEU A 1 91 ? 15.787 17.878 21.433 1.00 48.50 91 LEU A N 1
ATOM 704 C CA . LEU A 1 91 ? 15.303 17.674 20.065 1.00 48.50 91 LEU A CA 1
ATOM 705 C C . LEU A 1 91 ? 14.938 16.200 19.859 1.00 48.50 91 LEU A C 1
ATOM 707 O O . LEU A 1 91 ? 15.750 15.306 20.090 1.00 48.50 91 LEU A O 1
ATOM 711 N N . VAL A 1 92 ? 13.691 15.954 19.450 1.00 49.22 92 VAL A N 1
ATOM 712 C CA . VAL A 1 92 ? 13.220 14.635 19.008 1.00 49.22 92 VAL A CA 1
ATOM 713 C C . VAL A 1 92 ? 14.170 14.141 17.918 1.00 49.22 92 VAL A C 1
ATOM 715 O O . VAL A 1 92 ? 14.492 14.904 17.012 1.00 49.22 92 VAL A O 1
ATOM 718 N N . PHE A 1 93 ? 14.637 12.895 18.035 1.00 51.41 93 PHE A N 1
ATOM 719 C CA . PHE A 1 93 ? 15.551 12.256 17.088 1.00 51.41 93 PHE A CA 1
ATOM 720 C C . PHE A 1 93 ? 15.057 12.434 15.644 1.00 51.41 93 PHE A C 1
ATOM 722 O O . PHE A 1 93 ? 14.167 11.712 15.205 1.00 51.41 93 PHE A O 1
ATOM 729 N N . ASN A 1 94 ? 15.640 13.388 14.921 1.00 55.66 94 ASN A N 1
ATOM 730 C CA . ASN A 1 94 ? 15.531 13.491 13.474 1.00 55.66 94 ASN A CA 1
ATOM 731 C C . ASN A 1 94 ? 16.678 12.651 12.914 1.00 55.66 94 ASN A C 1
ATOM 733 O O . ASN A 1 94 ? 17.851 12.985 13.106 1.00 55.66 94 ASN A O 1
ATOM 737 N N . ASN A 1 95 ? 16.351 11.507 12.317 1.00 61.75 95 ASN A N 1
ATOM 738 C CA . ASN A 1 95 ? 17.366 10.615 11.754 1.00 61.75 95 ASN A CA 1
ATOM 739 C C . ASN A 1 95 ? 17.764 11.038 10.329 1.00 61.75 95 ASN A C 1
ATOM 741 O O . ASN A 1 95 ? 18.535 10.332 9.688 1.00 61.75 95 ASN A O 1
ATOM 745 N N . GLY A 1 96 ? 17.250 12.174 9.850 1.00 64.88 96 GLY A N 1
ATOM 746 C CA . GLY A 1 96 ? 17.518 12.752 8.542 1.00 64.88 96 GLY A CA 1
ATOM 747 C C . GLY A 1 96 ? 16.739 12.107 7.396 1.00 64.88 96 GLY A C 1
ATOM 748 O O . GLY A 1 96 ? 16.882 12.565 6.268 1.00 64.88 96 GLY A O 1
ATOM 749 N N . LYS A 1 97 ? 15.912 11.084 7.662 1.00 78.00 97 LYS A N 1
ATOM 750 C CA . LYS A 1 97 ? 15.168 10.322 6.646 1.00 78.00 97 LYS A CA 1
ATOM 751 C C . LYS A 1 97 ? 13.852 11.002 6.281 1.00 78.00 97 LYS A C 1
ATOM 753 O O . LYS A 1 97 ? 12.769 10.600 6.713 1.00 78.00 97 LYS A O 1
ATOM 758 N N . VAL A 1 98 ? 13.957 12.073 5.501 1.00 84.88 98 VAL A N 1
ATOM 759 C CA . VAL A 1 98 ? 12.841 12.964 5.153 1.00 84.88 98 VAL A CA 1
ATOM 760 C C . VAL A 1 98 ? 11.657 12.217 4.530 1.00 84.88 98 VAL A C 1
ATOM 762 O O . VAL A 1 98 ? 10.501 12.517 4.855 1.00 84.88 98 VAL A O 1
ATOM 765 N N . TRP A 1 99 ? 11.905 11.250 3.641 1.00 92.44 99 TRP A N 1
ATOM 766 C CA . TRP A 1 99 ? 10.825 10.541 2.951 1.00 92.44 99 TRP A CA 1
ATOM 767 C C . TRP A 1 99 ? 10.055 9.649 3.934 1.00 92.44 99 TRP A C 1
ATOM 769 O O . TRP A 1 99 ? 8.829 9.765 4.055 1.00 92.44 99 TRP A O 1
ATOM 779 N N . THR A 1 100 ? 10.773 8.825 4.703 1.00 91.12 100 THR A N 1
ATOM 780 C CA . THR A 1 100 ? 10.206 7.926 5.722 1.00 91.12 100 THR A CA 1
ATOM 781 C C . THR A 1 100 ? 9.508 8.690 6.847 1.00 91.12 100 THR A C 1
ATOM 783 O O . THR A 1 100 ? 8.469 8.250 7.352 1.00 91.12 100 THR A O 1
ATOM 786 N N . GLU A 1 101 ? 10.049 9.838 7.255 1.00 89.12 101 GLU A N 1
ATOM 787 C CA . GLU A 1 101 ? 9.439 10.698 8.272 1.00 89.12 101 GLU A CA 1
ATOM 788 C C . GLU A 1 101 ? 8.135 11.339 7.773 1.00 89.12 101 GLU A C 1
ATOM 790 O O . GLU A 1 101 ? 7.187 11.479 8.549 1.00 89.12 101 GLU A O 1
ATOM 795 N N . THR A 1 102 ? 8.040 11.648 6.474 1.00 92.19 102 THR A N 1
ATOM 796 C CA . THR A 1 102 ? 6.824 12.202 5.853 1.00 92.19 102 THR A CA 1
ATOM 797 C C . THR A 1 102 ? 5.719 11.149 5.702 1.00 92.19 102 THR A C 1
ATOM 799 O O . THR A 1 102 ? 4.530 11.475 5.796 1.00 92.19 102 THR A O 1
ATOM 802 N N . PHE A 1 103 ? 6.074 9.872 5.518 1.00 94.44 103 PHE A N 1
ATOM 803 C CA . PHE A 1 103 ? 5.103 8.777 5.511 1.00 94.44 103 PHE A CA 1
ATOM 804 C C . PHE A 1 103 ? 4.649 8.472 6.944 1.00 94.44 103 PHE A C 1
ATOM 806 O O . PHE A 1 103 ? 5.292 7.741 7.698 1.00 94.44 103 PHE A O 1
ATOM 813 N N . THR A 1 104 ? 3.536 9.081 7.351 1.00 93.00 104 THR A N 1
ATOM 814 C CA . THR A 1 104 ? 3.074 9.054 8.751 1.00 93.00 104 THR A CA 1
ATOM 815 C C . THR A 1 104 ? 1.816 8.231 8.971 1.00 93.00 104 THR A C 1
ATOM 817 O O . THR A 1 104 ? 1.576 7.793 10.097 1.00 93.00 104 THR A O 1
ATOM 820 N N . LYS A 1 105 ? 1.007 8.005 7.929 1.00 93.81 105 LYS A N 1
ATOM 821 C CA . LYS A 1 105 ? -0.304 7.355 8.047 1.00 93.81 105 LYS A CA 1
ATOM 822 C C . LYS A 1 105 ? -0.530 6.298 6.964 1.00 93.81 105 LYS A C 1
ATOM 824 O O . LYS A 1 105 ? -0.101 6.498 5.828 1.00 93.81 105 LYS A O 1
ATOM 829 N N . PRO A 1 106 ? -1.250 5.206 7.277 1.00 96.00 106 PRO A N 1
ATOM 830 C CA . PRO A 1 106 ? -1.703 4.267 6.257 1.00 96.00 106 PRO A CA 1
ATOM 831 C C . PRO A 1 106 ? -2.667 4.941 5.269 1.00 96.00 106 PRO A C 1
ATOM 833 O O . PRO A 1 106 ? -3.397 5.873 5.623 1.00 96.00 106 PRO A O 1
ATOM 836 N N . GLY A 1 107 ? -2.671 4.465 4.025 1.00 95.88 107 GLY A N 1
ATOM 837 C CA . GLY A 1 107 ? -3.483 4.996 2.925 1.00 95.88 107 GLY A CA 1
ATOM 838 C C . GLY A 1 107 ? -2.920 6.245 2.237 1.00 95.88 107 GLY A C 1
ATOM 839 O O . GLY A 1 107 ? -3.589 6.807 1.368 1.00 95.88 107 GLY A O 1
ATOM 840 N N . MET A 1 108 ? -1.726 6.712 2.619 1.00 96.88 108 MET A N 1
ATOM 841 C CA . MET A 1 108 ? -1.002 7.715 1.831 1.00 96.88 108 MET A CA 1
ATOM 842 C C . MET A 1 108 ? -0.502 7.105 0.513 1.00 96.88 108 MET A C 1
ATOM 844 O O . MET A 1 108 ? -0.408 5.885 0.351 1.00 96.88 108 MET A O 1
ATOM 848 N N . TYR A 1 109 ? -0.200 7.967 -0.449 1.00 97.44 109 TYR A N 1
ATOM 849 C CA . TYR A 1 109 ? 0.205 7.577 -1.797 1.00 97.44 109 TYR A CA 1
ATOM 850 C C . TYR A 1 109 ? 1.340 8.461 -2.302 1.00 97.44 109 TYR A C 1
ATOM 852 O O . TYR A 1 109 ? 1.633 9.494 -1.710 1.00 97.44 109 TYR A O 1
ATOM 860 N N . VAL A 1 110 ? 1.952 8.086 -3.417 1.00 97.06 110 VAL A N 1
ATOM 861 C CA . VAL A 1 110 ? 2.911 8.928 -4.143 1.00 97.06 110 VAL A CA 1
ATOM 862 C C . VAL A 1 110 ? 2.447 9.151 -5.576 1.00 97.06 110 VAL A C 1
ATOM 864 O O . VAL A 1 110 ? 1.641 8.377 -6.096 1.00 97.06 110 VAL A O 1
ATOM 867 N N . LYS A 1 111 ? 2.970 10.194 -6.221 1.00 95.69 111 LYS A N 1
ATOM 868 C CA . LYS A 1 111 ? 3.061 10.226 -7.683 1.00 95.69 111 LYS A CA 1
ATOM 869 C C . LYS A 1 111 ? 4.259 9.373 -8.096 1.00 95.69 111 LYS A C 1
ATOM 871 O O . LYS A 1 111 ? 5.277 9.400 -7.405 1.00 95.69 111 LYS A O 1
ATOM 876 N N . ALA A 1 112 ? 4.162 8.653 -9.204 1.00 93.75 112 ALA A N 1
ATOM 877 C CA . ALA A 1 112 ? 5.269 7.894 -9.776 1.00 93.75 112 ALA A CA 1
ATOM 878 C C . ALA A 1 112 ? 5.460 8.269 -11.244 1.00 93.75 112 ALA A C 1
ATOM 880 O O . ALA A 1 112 ? 4.483 8.470 -11.960 1.00 93.75 112 ALA A O 1
ATOM 881 N N . ARG A 1 113 ? 6.707 8.337 -11.700 1.00 90.56 113 ARG A N 1
ATOM 882 C CA . ARG A 1 113 ? 7.049 8.476 -13.116 1.00 90.56 113 ARG A CA 1
ATOM 883 C C . ARG A 1 113 ? 8.135 7.481 -13.491 1.00 90.56 113 ARG A C 1
ATOM 885 O O . ARG A 1 113 ? 8.998 7.153 -12.672 1.00 90.56 113 ARG A O 1
ATOM 892 N N . PHE A 1 114 ? 8.081 7.017 -14.726 1.00 83.38 114 PHE A N 1
ATOM 893 C CA . PHE A 1 114 ? 9.010 6.044 -15.280 1.00 83.38 114 PHE A CA 1
ATOM 894 C C . PHE A 1 114 ? 9.288 6.412 -16.736 1.00 83.38 114 PHE A C 1
ATOM 896 O O . PHE A 1 114 ? 8.389 6.833 -17.464 1.00 83.38 114 PHE A O 1
ATOM 903 N N . GLY A 1 115 ? 10.542 6.265 -17.138 1.00 70.31 115 GLY A N 1
ATOM 904 C CA . GLY A 1 115 ? 11.015 6.668 -18.451 1.00 70.31 115 GLY A CA 1
ATOM 905 C C . GLY A 1 115 ? 12.502 6.374 -18.575 1.00 70.31 115 GLY A C 1
ATOM 906 O O . GLY A 1 115 ? 13.260 6.478 -17.608 1.00 70.31 115 GLY A O 1
ATOM 907 N N . ARG A 1 116 ? 12.913 5.972 -19.775 1.00 55.03 116 ARG A N 1
ATOM 908 C CA . ARG A 1 116 ? 14.321 5.949 -20.172 1.00 55.03 116 ARG A CA 1
ATOM 909 C C . ARG A 1 116 ? 14.707 7.409 -20.434 1.00 55.03 116 ARG A C 1
ATOM 911 O O . ARG A 1 116 ? 13.933 8.111 -21.078 1.00 55.03 116 ARG A O 1
ATOM 918 N N . GLY A 1 117 ? 15.838 7.888 -19.910 1.00 46.91 117 GLY A N 1
ATOM 919 C CA . GLY A 1 117 ? 16.285 9.296 -19.981 1.00 46.91 117 GLY A CA 1
ATOM 920 C C . GLY A 1 117 ? 16.543 9.860 -21.392 1.00 46.91 117 GLY A C 1
ATOM 921 O O . GLY A 1 117 ? 17.243 10.855 -21.544 1.00 46.91 117 GLY A O 1
ATOM 922 N N . ASP A 1 118 ? 16.002 9.222 -22.419 1.00 39.69 118 ASP A N 1
ATOM 923 C CA . ASP A 1 118 ? 16.248 9.387 -23.837 1.00 39.69 118 ASP A CA 1
ATOM 924 C C . ASP A 1 118 ? 14.932 9.214 -24.629 1.00 39.69 118 ASP A C 1
ATOM 926 O O . ASP A 1 118 ? 14.778 8.341 -25.475 1.00 39.69 118 ASP A O 1
ATOM 930 N N . GLY A 1 119 ? 13.957 10.087 -24.352 1.00 41.09 119 GLY A N 1
ATOM 931 C CA . GLY A 1 119 ? 12.962 10.529 -25.343 1.00 41.09 119 GLY A CA 1
ATOM 932 C C . GLY A 1 119 ? 11.851 9.553 -25.755 1.00 41.09 119 GLY A C 1
ATOM 933 O O . GLY A 1 119 ? 11.187 9.804 -26.760 1.00 41.09 119 GLY A O 1
ATOM 934 N N . GLY A 1 120 ? 11.609 8.472 -25.010 1.00 37.69 120 GLY A N 1
ATOM 935 C CA . GLY A 1 120 ? 10.579 7.477 -25.331 1.00 37.69 120 GLY A CA 1
ATOM 936 C C . GLY A 1 120 ? 9.548 7.277 -24.220 1.00 37.69 120 GLY A C 1
ATOM 937 O O . GLY A 1 120 ? 9.680 6.338 -23.445 1.00 37.69 120 GLY A O 1
ATOM 938 N N . GLY A 1 121 ? 8.517 8.129 -24.188 1.00 48.47 121 GLY A N 1
ATOM 939 C CA . GLY A 1 121 ? 7.254 7.923 -23.463 1.00 48.47 121 GLY A CA 1
ATOM 940 C C . GLY A 1 121 ? 7.347 7.858 -21.937 1.00 48.47 121 GLY A C 1
ATOM 941 O O . GLY A 1 121 ? 7.263 6.775 -21.363 1.00 48.47 121 GLY A O 1
ATOM 942 N N . ASP A 1 122 ? 7.420 9.021 -21.286 1.00 61.47 122 ASP A N 1
ATOM 943 C CA . ASP A 1 122 ? 7.196 9.140 -19.844 1.00 61.47 122 ASP A CA 1
ATOM 944 C C . ASP A 1 122 ? 5.754 8.756 -19.523 1.00 61.47 122 ASP A C 1
ATOM 946 O O . ASP A 1 122 ? 4.806 9.372 -20.019 1.00 61.47 122 ASP A O 1
ATOM 950 N N . GLY A 1 123 ? 5.572 7.752 -18.675 1.00 74.56 123 GLY A N 1
ATOM 951 C CA . GLY A 1 123 ? 4.277 7.555 -18.055 1.00 74.56 123 GLY A CA 1
ATOM 952 C C . GLY A 1 123 ? 4.304 8.035 -16.613 1.00 74.56 123 GLY A C 1
ATOM 953 O O . GLY A 1 123 ? 5.252 7.793 -15.863 1.00 74.56 123 GLY A O 1
ATOM 954 N N . VAL A 1 124 ? 3.248 8.754 -16.245 1.00 84.25 124 VAL A N 1
ATOM 955 C CA . VAL A 1 124 ? 3.034 9.281 -14.901 1.00 84.25 124 VAL A CA 1
ATOM 956 C C . VAL A 1 124 ? 1.820 8.586 -14.304 1.00 84.25 124 VAL A C 1
ATOM 958 O O . VAL A 1 124 ? 0.791 8.417 -14.955 1.00 84.25 124 VAL A O 1
ATOM 961 N N . VAL A 1 125 ? 1.950 8.169 -13.051 1.00 90.56 125 VAL A N 1
ATOM 962 C CA . VAL A 1 125 ? 0.857 7.688 -12.215 1.00 90.56 125 VAL A CA 1
ATOM 963 C C . VAL A 1 125 ? 0.658 8.702 -11.101 1.00 90.56 125 VAL A C 1
ATOM 965 O O . VAL A 1 125 ? 1.499 8.828 -10.213 1.00 90.56 125 VAL A O 1
ATOM 968 N N . ASP A 1 126 ? -0.469 9.410 -11.125 1.00 90.56 126 ASP A N 1
ATOM 969 C CA . ASP A 1 126 ? -0.761 10.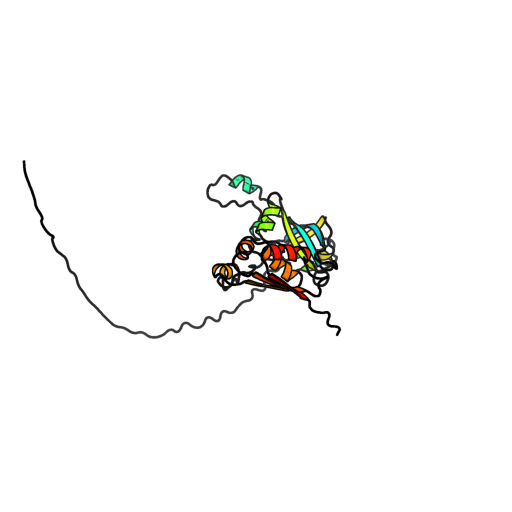476 -10.156 1.00 90.56 126 ASP A CA 1
ATOM 970 C C . ASP A 1 126 ? -1.009 9.966 -8.735 1.00 90.56 126 ASP A C 1
ATOM 972 O O . ASP A 1 126 ? -0.858 10.698 -7.753 1.00 90.56 126 ASP A O 1
ATOM 976 N N . LYS A 1 127 ? -1.438 8.708 -8.615 1.00 94.69 127 LYS A N 1
ATOM 977 C CA . LYS A 1 127 ? -1.787 8.108 -7.334 1.00 94.69 127 LYS A CA 1
ATOM 978 C C . LYS A 1 127 ? -1.406 6.638 -7.285 1.00 94.69 127 LYS A C 1
ATOM 980 O O . LYS A 1 127 ? -2.168 5.777 -7.713 1.00 94.69 127 LYS A O 1
ATOM 985 N N . LEU A 1 128 ? -0.258 6.371 -6.676 1.00 97.06 128 LEU A N 1
ATOM 986 C CA . LEU A 1 128 ? 0.241 5.037 -6.373 1.00 97.06 128 LEU A CA 1
ATOM 987 C C . LEU A 1 128 ? 0.258 4.834 -4.844 1.00 97.06 128 LEU A C 1
ATOM 989 O O . LEU A 1 128 ? 1.136 5.374 -4.165 1.00 97.06 128 LEU A O 1
ATOM 993 N N . PRO A 1 129 ? -0.743 4.144 -4.261 1.00 97.75 129 PRO A N 1
ATOM 994 C CA . PRO A 1 129 ? -0.819 3.936 -2.816 1.00 97.75 129 PRO A CA 1
ATOM 995 C C . PRO A 1 129 ? 0.327 3.073 -2.292 1.00 97.75 129 PRO A C 1
ATOM 997 O O . PRO A 1 129 ? 0.645 2.040 -2.881 1.00 97.75 129 PRO A O 1
ATOM 1000 N N . VAL A 1 130 ? 0.898 3.465 -1.153 1.00 97.94 130 VAL A N 1
ATOM 1001 C CA . VAL A 1 130 ? 1.903 2.656 -0.454 1.00 97.94 130 VAL A CA 1
ATOM 1002 C C . VAL A 1 130 ? 1.198 1.482 0.221 1.00 97.94 130 VAL A C 1
ATOM 1004 O O . VAL A 1 130 ? 0.280 1.682 1.016 1.00 97.94 130 VAL A O 1
ATOM 1007 N N . ALA A 1 131 ? 1.611 0.257 -0.106 1.00 97.69 131 ALA A N 1
ATOM 1008 C CA . ALA A 1 131 ? 0.904 -0.954 0.298 1.00 97.69 131 ALA A CA 1
ATOM 1009 C C . ALA A 1 131 ? 1.172 -1.371 1.752 1.00 97.69 131 ALA A C 1
ATOM 1011 O O . ALA A 1 131 ? 0.363 -2.086 2.331 1.00 97.69 131 ALA A O 1
ATOM 1012 N N . ARG A 1 132 ? 2.287 -0.937 2.351 1.00 96.31 132 ARG A N 1
ATOM 1013 C CA . ARG A 1 132 ? 2.684 -1.295 3.726 1.00 96.31 132 ARG A CA 1
ATOM 1014 C C . ARG A 1 132 ? 2.435 -0.155 4.698 1.00 96.31 132 ARG A C 1
ATOM 1016 O O . ARG A 1 132 ? 2.388 1.011 4.311 1.00 96.31 132 ARG A O 1
ATOM 1023 N N . SER A 1 133 ? 2.276 -0.486 5.976 1.00 95.88 133 SER A N 1
ATOM 1024 C CA . SER A 1 133 ? 2.079 0.528 7.010 1.00 95.88 133 SER A CA 1
ATOM 1025 C C . SER A 1 133 ? 3.353 1.368 7.229 1.00 95.88 133 SER A C 1
ATOM 1027 O O . SER A 1 133 ? 4.465 0.871 7.022 1.00 95.88 133 SER A O 1
ATOM 1029 N N . PRO A 1 134 ? 3.233 2.624 7.705 1.00 94.31 134 PRO A N 1
ATOM 1030 C CA . PRO A 1 134 ? 4.390 3.454 8.060 1.00 94.31 134 PRO A CA 1
ATOM 1031 C C . PRO A 1 134 ? 5.363 2.784 9.031 1.00 94.31 134 PRO A C 1
ATOM 1033 O O . PRO A 1 134 ? 6.570 2.999 8.957 1.00 94.31 134 PRO A O 1
ATOM 1036 N N . TYR A 1 135 ? 4.837 1.954 9.937 1.00 91.19 135 TYR A N 1
ATOM 1037 C CA . TYR A 1 135 ? 5.646 1.183 10.873 1.00 91.19 135 TYR A CA 1
ATOM 1038 C C . TYR A 1 135 ? 6.550 0.183 10.145 1.00 91.19 135 TYR A C 1
ATOM 1040 O O . TYR A 1 135 ? 7.752 0.167 10.392 1.00 91.19 135 TYR A O 1
ATOM 1048 N N . HIS A 1 136 ? 5.991 -0.592 9.213 1.00 91.69 136 HIS A N 1
ATOM 1049 C CA . HIS A 1 136 ? 6.752 -1.573 8.441 1.00 91.69 136 HIS A CA 1
ATOM 1050 C C . HIS A 1 136 ? 7.818 -0.920 7.570 1.00 91.69 136 HIS A C 1
ATOM 1052 O O . HIS A 1 136 ? 8.964 -1.353 7.600 1.00 91.69 136 HIS A O 1
ATOM 1058 N N . VAL A 1 137 ? 7.477 0.173 6.878 1.00 91.62 137 VAL A N 1
ATOM 1059 C CA . VAL A 1 137 ? 8.465 0.915 6.080 1.00 91.62 137 VAL A CA 1
ATOM 1060 C C . VAL A 1 137 ? 9.619 1.389 6.964 1.00 91.62 137 VAL A C 1
ATOM 1062 O O . VAL A 1 137 ? 10.776 1.192 6.611 1.00 91.62 137 VAL A O 1
ATOM 1065 N N . ARG A 1 138 ? 9.344 1.941 8.152 1.00 89.56 138 ARG A N 1
ATOM 1066 C CA . ARG A 1 138 ? 10.397 2.361 9.096 1.00 89.56 138 ARG A CA 1
ATOM 1067 C C . ARG A 1 138 ? 11.244 1.198 9.598 1.00 89.56 138 ARG A C 1
ATOM 1069 O O . ARG A 1 138 ? 12.460 1.342 9.693 1.00 89.56 138 ARG A O 1
ATOM 1076 N N . TYR A 1 139 ? 10.602 0.085 9.941 1.00 86.25 139 TYR A N 1
ATOM 1077 C CA . TYR A 1 139 ? 11.270 -1.101 10.461 1.00 86.25 139 TYR A CA 1
ATOM 1078 C C . TYR A 1 139 ? 12.224 -1.701 9.420 1.00 86.25 139 TYR A C 1
ATOM 1080 O O . TYR A 1 139 ? 13.420 -1.825 9.690 1.00 86.25 139 TYR A O 1
ATOM 1088 N N . ASP A 1 140 ? 11.728 -1.957 8.207 1.00 86.25 140 ASP A N 1
ATOM 1089 C CA . ASP A 1 140 ? 12.508 -2.542 7.109 1.00 86.25 140 ASP A CA 1
ATOM 1090 C C . ASP A 1 140 ? 13.635 -1.608 6.635 1.00 86.25 140 ASP A C 1
ATOM 1092 O O . ASP A 1 140 ? 14.675 -2.059 6.155 1.00 86.25 140 ASP A O 1
ATOM 1096 N N . SER A 1 141 ? 13.452 -0.298 6.815 1.00 85.69 141 SER A N 1
ATOM 1097 C CA . SER A 1 141 ? 14.398 0.739 6.384 1.00 85.69 141 SER A CA 1
ATOM 1098 C C . SER A 1 141 ? 15.355 1.193 7.483 1.00 85.69 141 SER A C 1
ATOM 1100 O O . SER A 1 141 ? 16.177 2.078 7.248 1.00 85.69 141 SER A O 1
ATOM 1102 N N . ALA A 1 142 ? 15.277 0.641 8.699 1.00 78.00 142 ALA A N 1
ATOM 1103 C CA . ALA A 1 142 ? 15.971 1.192 9.868 1.00 78.00 142 ALA A CA 1
ATOM 1104 C C . ALA A 1 142 ? 17.492 1.327 9.666 1.00 78.00 142 ALA A C 1
ATOM 1106 O O . ALA A 1 142 ? 18.093 2.290 10.139 1.00 78.00 142 ALA A O 1
ATOM 1107 N N . ARG A 1 143 ? 18.099 0.398 8.919 1.00 77.69 143 ARG A N 1
ATOM 1108 C CA . ARG A 1 143 ? 19.550 0.329 8.665 1.00 77.69 143 ARG A CA 1
ATOM 1109 C C . ARG A 1 143 ? 19.951 0.669 7.226 1.00 77.69 143 ARG A C 1
ATOM 1111 O O . ARG A 1 143 ? 21.081 0.394 6.843 1.00 77.69 143 ARG A O 1
ATOM 1118 N N . LEU A 1 144 ? 19.029 1.208 6.432 1.00 80.19 144 LEU A N 1
ATOM 1119 C CA . LEU A 1 144 ? 19.250 1.528 5.022 1.00 80.19 144 LEU A CA 1
ATOM 1120 C C . LEU A 1 144 ? 19.249 3.043 4.817 1.00 80.19 144 LEU A C 1
ATOM 1122 O O . LEU A 1 144 ? 18.415 3.726 5.407 1.00 80.19 144 LEU A O 1
ATOM 1126 N N . ASP A 1 145 ? 20.069 3.560 3.906 1.00 83.44 145 ASP A N 1
ATOM 1127 C CA . ASP A 1 145 ? 19.977 4.956 3.425 1.00 83.44 145 ASP A CA 1
ATOM 1128 C C . ASP A 1 145 ? 18.860 5.139 2.381 1.00 83.44 145 ASP A C 1
ATOM 1130 O O . ASP A 1 145 ? 18.922 5.969 1.473 1.00 83.44 145 ASP A O 1
ATOM 1134 N N . SER A 1 146 ? 17.840 4.290 2.475 1.00 88.62 146 SER A N 1
ATOM 1135 C CA . SER A 1 146 ? 16.682 4.257 1.600 1.00 88.62 146 SER A CA 1
ATOM 1136 C C . SER A 1 146 ? 15.459 3.770 2.363 1.00 88.62 146 SER A C 1
ATOM 1138 O O . SER A 1 146 ? 15.581 3.020 3.335 1.00 88.62 146 SER A O 1
ATOM 1140 N N . ALA A 1 147 ? 14.282 4.179 1.902 1.00 92.94 147 ALA A N 1
ATOM 1141 C CA . ALA A 1 147 ? 13.012 3.636 2.347 1.00 92.94 147 ALA A CA 1
ATOM 1142 C C . ALA A 1 147 ? 12.644 2.417 1.488 1.00 92.94 147 ALA A C 1
ATOM 1144 O O . ALA A 1 147 ? 12.460 2.547 0.276 1.00 92.94 147 ALA A O 1
ATOM 1145 N N . LYS A 1 148 ? 12.505 1.236 2.098 1.00 95.75 148 LYS A N 1
ATOM 1146 C CA . LYS A 1 148 ? 11.950 0.044 1.448 1.00 95.75 148 LYS A CA 1
ATOM 1147 C C . LYS A 1 148 ? 10.427 0.169 1.401 1.00 95.75 148 LYS A C 1
ATOM 1149 O O . LYS A 1 148 ? 9.756 0.139 2.432 1.00 95.75 148 LYS A O 1
ATOM 1154 N N . VAL A 1 149 ? 9.887 0.332 0.199 1.00 97.12 149 VAL A N 1
ATOM 1155 C CA . VAL A 1 149 ? 8.472 0.631 -0.051 1.00 97.12 149 VAL A CA 1
ATOM 1156 C C . VAL A 1 149 ? 7.895 -0.418 -0.988 1.00 97.12 149 VAL A C 1
ATOM 1158 O O . VAL A 1 149 ? 8.579 -0.899 -1.883 1.00 97.12 149 VAL A O 1
ATOM 1161 N N . GLU A 1 150 ? 6.630 -0.774 -0.792 1.00 97.88 150 GLU A N 1
ATOM 1162 C CA . GLU A 1 150 ? 5.921 -1.728 -1.642 1.00 97.88 150 GLU A CA 1
ATOM 1163 C C . GLU A 1 150 ? 4.693 -1.068 -2.270 1.00 97.88 150 GLU A C 1
ATOM 1165 O O . GLU A 1 150 ? 3.932 -0.371 -1.590 1.00 97.88 150 GLU A O 1
ATOM 1170 N N . PHE A 1 151 ? 4.486 -1.327 -3.557 1.00 98.00 151 PHE A N 1
ATOM 1171 C CA . PHE A 1 151 ? 3.321 -0.909 -4.327 1.00 98.00 151 PHE A CA 1
ATOM 1172 C C . PHE A 1 151 ? 2.624 -2.130 -4.923 1.00 98.00 151 PHE A C 1
ATOM 1174 O O . PHE A 1 151 ? 3.276 -3.105 -5.289 1.00 98.00 151 PHE A O 1
ATOM 1181 N N . LEU A 1 152 ? 1.300 -2.063 -5.073 1.00 97.94 152 LEU A N 1
ATOM 1182 C CA . LEU A 1 152 ? 0.564 -3.025 -5.895 1.00 97.94 152 LEU A CA 1
ATOM 1183 C C . LEU A 1 152 ? 0.220 -2.380 -7.229 1.00 97.94 152 LEU A C 1
ATOM 1185 O O . LEU A 1 152 ? -0.419 -1.328 -7.260 1.00 97.94 152 LEU A O 1
ATOM 1189 N N . VAL A 1 153 ? 0.614 -3.032 -8.316 1.00 96.56 153 VAL A N 1
ATOM 1190 C CA . VAL A 1 153 ? 0.381 -2.569 -9.688 1.00 96.56 153 VAL A CA 1
ATOM 1191 C C . VAL A 1 153 ? -0.354 -3.643 -10.481 1.00 96.56 153 VAL A C 1
ATOM 1193 O O . VAL A 1 153 ? -0.292 -4.823 -10.151 1.00 96.56 153 VAL A O 1
ATOM 1196 N N . ASP A 1 154 ? -1.090 -3.233 -11.506 1.00 95.19 154 ASP A N 1
ATOM 1197 C CA . ASP A 1 154 ? -1.979 -4.098 -12.291 1.00 95.19 154 ASP A CA 1
ATOM 1198 C C . ASP A 1 154 ? -1.804 -3.780 -13.773 1.00 95.19 154 ASP A C 1
ATOM 1200 O O . ASP A 1 154 ? -1.927 -2.618 -14.156 1.00 95.19 154 ASP A O 1
ATOM 1204 N N . ALA A 1 155 ? -1.526 -4.791 -14.596 1.00 92.50 155 ALA A N 1
ATOM 1205 C CA . ALA A 1 155 ? -1.301 -4.641 -16.034 1.00 92.50 155 ALA A CA 1
ATOM 1206 C C . ALA A 1 155 ? -2.483 -4.012 -16.796 1.00 92.50 155 ALA A C 1
ATOM 1208 O O . ALA A 1 155 ? -2.273 -3.406 -17.845 1.00 92.50 155 ALA A O 1
ATOM 1209 N N . GLY A 1 156 ? -3.709 -4.129 -16.281 1.00 90.81 156 GLY A N 1
ATOM 1210 C CA . GLY A 1 156 ? -4.907 -3.545 -16.883 1.00 90.81 156 GLY A CA 1
ATOM 1211 C C . GLY A 1 156 ? -5.152 -2.076 -16.526 1.00 90.81 156 GLY A C 1
ATOM 1212 O O . GLY A 1 156 ? -5.943 -1.418 -17.197 1.00 90.81 156 GLY A O 1
ATOM 1213 N N . THR A 1 157 ? -4.510 -1.546 -15.478 1.00 90.69 157 THR A N 1
ATOM 1214 C CA . THR A 1 157 ? -4.752 -0.164 -14.999 1.00 90.69 157 THR A CA 1
ATOM 1215 C C . THR A 1 157 ? -3.492 0.672 -14.829 1.00 90.69 157 THR A C 1
ATOM 1217 O O . THR A 1 157 ? -3.575 1.898 -14.789 1.00 90.69 157 THR A O 1
ATOM 1220 N N . HIS A 1 158 ? -2.332 0.030 -14.733 1.00 92.56 158 HIS A N 1
ATOM 1221 C CA . HIS A 1 158 ? -1.044 0.675 -14.563 1.00 92.56 158 HIS A CA 1
ATOM 1222 C C . HIS A 1 158 ? -0.175 0.454 -15.802 1.00 92.56 158 HIS A C 1
ATOM 1224 O O . HIS A 1 158 ? -0.261 -0.589 -16.454 1.00 92.56 158 HIS A O 1
ATOM 1230 N N . PRO A 1 159 ? 0.704 1.408 -16.123 1.00 90.62 159 PRO A N 1
ATOM 1231 C CA . PRO A 1 159 ? 1.553 1.296 -17.298 1.00 90.62 159 PRO A CA 1
ATOM 1232 C C . PRO A 1 159 ? 2.572 0.154 -17.218 1.00 90.62 159 PRO A C 1
ATOM 1234 O O . PRO A 1 159 ? 3.073 -0.186 -16.142 1.00 90.62 159 PRO A O 1
ATOM 1237 N N . ALA A 1 160 ? 2.969 -0.347 -18.391 1.00 89.44 160 ALA A N 1
ATOM 1238 C CA . ALA A 1 160 ? 3.969 -1.406 -18.539 1.00 89.44 160 ALA A CA 1
ATOM 1239 C C . ALA A 1 160 ? 5.311 -1.079 -17.862 1.00 89.44 160 ALA A C 1
ATOM 1241 O O . ALA A 1 160 ? 5.963 -1.976 -17.338 1.00 89.44 160 ALA A O 1
ATOM 1242 N N . GLY A 1 161 ? 5.704 0.198 -17.815 1.00 87.38 161 GLY A N 1
ATOM 1243 C 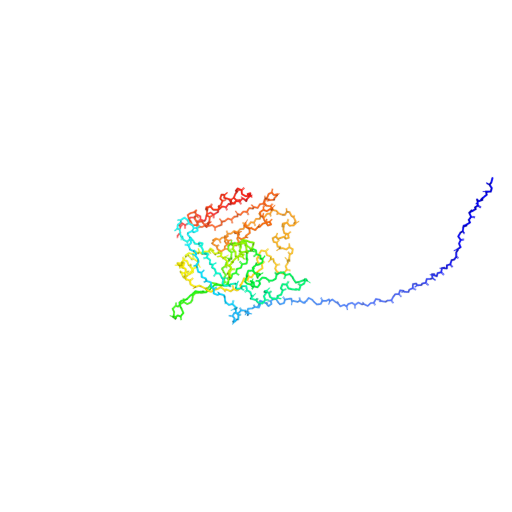CA . GLY A 1 161 ? 6.942 0.622 -17.157 1.00 87.38 161 GLY A CA 1
ATOM 1244 C C . GLY A 1 161 ? 6.974 0.373 -15.645 1.00 87.38 161 GLY A C 1
ATOM 1245 O O . GLY A 1 161 ? 8.057 0.277 -15.085 1.00 87.38 161 GLY A O 1
ATOM 1246 N N . LEU A 1 162 ? 5.818 0.212 -14.988 1.00 90.19 162 LEU A N 1
ATOM 1247 C CA . LEU A 1 162 ? 5.743 -0.228 -13.589 1.00 90.19 162 LEU A CA 1
ATOM 1248 C C . LEU A 1 162 ? 5.516 -1.735 -13.474 1.00 90.19 162 LEU A C 1
ATOM 1250 O O . LEU A 1 162 ? 6.138 -2.396 -12.648 1.00 90.19 162 LEU A O 1
ATOM 1254 N N . THR A 1 163 ? 4.616 -2.292 -14.284 1.00 93.12 163 THR A N 1
ATOM 1255 C CA . THR A 1 163 ? 4.199 -3.697 -14.148 1.00 93.12 163 THR A CA 1
ATOM 1256 C C . THR A 1 163 ? 5.257 -4.675 -14.661 1.00 93.12 163 THR A C 1
ATOM 1258 O O . THR A 1 163 ? 5.404 -5.761 -14.099 1.00 93.12 163 THR A O 1
ATOM 1261 N N . ALA A 1 164 ? 6.049 -4.279 -15.660 1.00 92.75 164 ALA A N 1
ATOM 1262 C CA . ALA A 1 164 ? 7.139 -5.069 -16.234 1.00 92.75 164 ALA A CA 1
ATOM 1263 C C . ALA A 1 164 ? 8.539 -4.657 -15.735 1.00 92.75 164 ALA A C 1
ATOM 1265 O O . ALA A 1 164 ? 9.536 -5.164 -16.255 1.00 92.75 164 ALA A O 1
ATOM 1266 N N . ALA A 1 165 ? 8.626 -3.759 -14.746 1.00 93.25 165 ALA A N 1
ATOM 1267 C CA . ALA A 1 165 ? 9.897 -3.291 -14.199 1.00 93.25 165 ALA A CA 1
ATOM 1268 C C . ALA A 1 165 ? 10.717 -4.447 -13.607 1.00 93.25 165 ALA A C 1
ATOM 1270 O O . ALA A 1 165 ? 10.173 -5.358 -12.976 1.00 93.25 165 ALA A O 1
ATOM 1271 N N . LYS A 1 166 ? 12.031 -4.417 -13.791 1.00 95.06 166 LYS A N 1
ATOM 1272 C CA . LYS A 1 166 ? 12.961 -5.444 -13.316 1.00 95.06 166 LYS A CA 1
ATOM 1273 C C . LYS A 1 166 ? 13.778 -4.929 -12.136 1.00 95.06 166 LYS A C 1
ATOM 1275 O O . LYS A 1 166 ? 13.994 -3.724 -12.031 1.00 95.06 166 LYS A O 1
ATOM 1280 N N . PRO A 1 167 ? 14.283 -5.822 -11.267 1.00 96.50 167 PRO A N 1
ATOM 1281 C CA . PRO A 1 167 ? 15.277 -5.441 -10.275 1.00 96.50 167 PRO A CA 1
ATOM 1282 C C . PRO A 1 167 ? 16.433 -4.656 -10.909 1.00 96.50 167 PRO A C 1
ATOM 1284 O O . PRO A 1 167 ? 17.005 -5.094 -11.908 1.00 96.50 167 PRO A O 1
ATOM 1287 N N . GLY A 1 168 ? 16.755 -3.499 -10.334 1.00 94.81 168 GLY A N 1
ATOM 1288 C CA . GLY A 1 168 ? 17.746 -2.553 -10.849 1.00 94.81 168 GLY A CA 1
ATOM 1289 C C . GLY A 1 168 ? 17.182 -1.428 -11.723 1.00 94.81 168 GLY A C 1
ATOM 1290 O O . GLY A 1 168 ? 17.870 -0.421 -11.891 1.00 94.81 168 GLY A O 1
ATOM 1291 N N . ASP A 1 169 ? 15.948 -1.539 -12.227 1.00 93.69 169 ASP A N 1
ATOM 1292 C CA . ASP A 1 169 ? 15.305 -0.438 -12.950 1.00 93.69 169 ASP A CA 1
ATOM 1293 C C . ASP A 1 169 ? 15.079 0.755 -12.013 1.00 93.69 169 ASP A C 1
ATOM 1295 O O . ASP A 1 169 ? 14.776 0.599 -10.825 1.00 93.69 169 ASP A O 1
ATOM 1299 N N . VAL A 1 170 ? 15.214 1.963 -12.559 1.00 93.00 170 VAL A N 1
ATOM 1300 C CA . VAL A 1 170 ? 15.029 3.212 -11.818 1.00 93.00 170 VAL A CA 1
ATOM 1301 C C . VAL A 1 170 ? 13.689 3.826 -12.188 1.00 93.00 170 VAL A C 1
ATOM 1303 O O . VAL A 1 170 ? 13.383 4.045 -13.360 1.00 93.00 170 VAL A O 1
ATOM 1306 N N . ILE A 1 171 ? 12.914 4.155 -11.165 1.00 92.69 171 ILE A N 1
ATOM 1307 C CA . ILE A 1 171 ? 11.694 4.950 -11.263 1.00 92.69 171 ILE A CA 1
ATOM 1308 C C . ILE A 1 171 ? 11.818 6.163 -10.331 1.00 92.69 171 ILE A C 1
ATOM 1310 O O . ILE A 1 171 ? 12.685 6.204 -9.460 1.00 92.69 171 ILE A O 1
ATOM 1314 N N . SER A 1 172 ? 11.000 7.198 -10.512 1.00 93.19 172 SER A N 1
ATOM 1315 C CA . SER A 1 172 ? 10.969 8.332 -9.577 1.00 93.19 172 SER A CA 1
ATOM 1316 C C . SER A 1 172 ? 9.618 8.432 -8.895 1.00 93.19 172 SER A C 1
ATOM 1318 O O . SER A 1 172 ? 8.582 8.313 -9.549 1.00 93.19 172 SER A O 1
ATOM 1320 N N . VAL A 1 173 ? 9.627 8.727 -7.599 1.00 95.38 173 VAL A N 1
ATOM 1321 C CA . VAL A 1 173 ? 8.414 8.936 -6.804 1.00 95.38 173 VAL A CA 1
ATOM 1322 C C . VAL A 1 173 ? 8.424 10.301 -6.137 1.00 95.38 173 VAL A C 1
ATOM 1324 O O . VAL A 1 173 ? 9.481 10.849 -5.841 1.00 95.38 173 VAL A O 1
ATOM 1327 N N . SER A 1 174 ? 7.255 10.879 -5.889 1.00 94.62 174 SER A N 1
ATOM 1328 C CA . SER A 1 174 ? 7.161 12.074 -5.051 1.00 94.62 174 SER A CA 1
ATOM 1329 C C . SER A 1 174 ? 7.417 11.738 -3.575 1.00 94.62 174 SER A C 1
ATOM 1331 O O . SER A 1 174 ? 7.460 10.571 -3.170 1.00 94.62 174 SER A O 1
ATOM 1333 N N . LYS A 1 175 ? 7.473 12.770 -2.726 1.00 94.12 175 LYS A N 1
ATOM 1334 C CA . LYS A 1 175 ? 7.211 12.582 -1.290 1.00 94.12 175 LYS A CA 1
ATOM 1335 C C . LYS A 1 175 ? 5.834 11.919 -1.072 1.00 94.12 175 LYS A C 1
ATOM 1337 O O . LYS A 1 175 ? 4.962 12.070 -1.935 1.00 94.12 175 LYS A O 1
ATOM 1342 N N . PRO A 1 176 ? 5.596 11.248 0.066 1.00 95.81 176 PRO A N 1
ATOM 1343 C CA . PRO A 1 176 ? 4.271 10.764 0.441 1.00 95.81 176 PRO A CA 1
ATOM 1344 C C . PRO A 1 176 ? 3.238 11.902 0.477 1.00 95.81 176 PRO A C 1
ATOM 1346 O O . PRO A 1 176 ? 3.489 12.976 1.027 1.00 95.81 176 PRO A O 1
ATOM 1349 N N . LEU A 1 177 ? 2.069 11.656 -0.107 1.00 94.69 177 LEU A N 1
ATOM 1350 C CA . LEU A 1 177 ? 0.944 12.576 -0.259 1.00 94.69 177 LEU A CA 1
ATOM 1351 C C . LEU A 1 177 ? -0.341 11.984 0.337 1.00 94.69 177 LEU A C 1
ATOM 1353 O O . LEU A 1 177 ? -0.489 10.774 0.526 1.00 94.69 177 LEU A O 1
ATOM 1357 N N . GLY A 1 178 ? -1.312 12.865 0.575 1.00 93.06 178 GLY A N 1
ATOM 1358 C CA . GLY A 1 178 ? -2.618 12.518 1.125 1.00 93.06 178 GLY A CA 1
ATOM 1359 C C . GLY A 1 178 ? -2.634 12.429 2.651 1.00 93.06 178 GLY A C 1
ATOM 1360 O O . GLY A 1 178 ? -1.607 12.366 3.316 1.00 93.06 178 GLY A O 1
ATOM 1361 N N . SER A 1 179 ? -3.835 12.434 3.224 1.00 91.12 179 SER A N 1
ATOM 1362 C CA . SER A 1 179 ? -4.061 12.356 4.675 1.00 91.12 179 SER A CA 1
ATOM 1363 C C . SER A 1 179 ? -4.337 10.930 5.172 1.00 91.12 179 SER A C 1
ATOM 1365 O O . SER A 1 179 ? -4.740 10.741 6.324 1.00 91.12 179 SER A O 1
ATOM 1367 N N . GLY A 1 180 ? -4.157 9.926 4.307 1.00 91.88 180 GLY A N 1
ATOM 1368 C CA . GLY A 1 180 ? -4.536 8.544 4.581 1.00 91.88 180 GLY A CA 1
ATOM 1369 C C . GLY A 1 180 ? -6.032 8.403 4.862 1.00 91.88 180 GLY A C 1
ATOM 1370 O O . GLY A 1 180 ? -6.861 9.087 4.263 1.00 91.88 180 GLY A O 1
ATOM 1371 N N . PHE A 1 181 ? -6.384 7.577 5.846 1.00 92.62 181 PHE A N 1
ATOM 1372 C CA . PHE A 1 181 ? -7.767 7.402 6.322 1.00 92.62 181 PHE A CA 1
ATOM 1373 C C . PHE A 1 181 ? -8.204 8.475 7.341 1.00 92.62 181 PHE A C 1
ATOM 1375 O O . PHE A 1 181 ? -8.962 8.211 8.278 1.00 92.62 181 PHE A O 1
ATOM 1382 N N . THR A 1 182 ? -7.704 9.704 7.175 1.00 89.38 182 THR A N 1
ATOM 1383 C CA . THR A 1 182 ? -8.101 10.884 7.957 1.00 89.38 182 THR A CA 1
ATOM 1384 C C . THR A 1 182 ? -8.823 11.880 7.059 1.00 89.38 182 THR A C 1
ATOM 1386 O O . THR A 1 182 ? -8.317 12.238 5.995 1.00 89.38 182 THR A O 1
ATOM 1389 N N . ASN A 1 183 ? -9.966 12.392 7.511 1.00 87.00 183 ASN A N 1
ATOM 1390 C CA . ASN A 1 183 ? -10.621 13.524 6.869 1.00 87.00 183 ASN A CA 1
ATOM 1391 C C . ASN A 1 183 ? -9.976 14.846 7.328 1.00 87.00 183 ASN A C 1
ATOM 1393 O O . ASN A 1 183 ? -9.913 15.126 8.523 1.00 87.00 183 ASN A O 1
ATOM 1397 N N . VAL A 1 184 ? -9.498 15.653 6.375 1.00 83.12 184 VAL A N 1
ATOM 1398 C CA . VAL A 1 184 ? -8.791 16.922 6.644 1.00 83.12 184 VAL A CA 1
ATOM 1399 C C . VAL A 1 184 ? -9.717 17.997 7.222 1.00 83.12 184 VAL A C 1
ATOM 1401 O O . VAL A 1 184 ? -9.277 18.825 8.012 1.00 83.12 184 VAL A O 1
ATOM 1404 N N . LEU A 1 185 ? -11.000 17.981 6.855 1.00 88.75 185 LEU A N 1
ATOM 1405 C CA . LEU A 1 185 ? -11.985 18.968 7.306 1.00 88.75 185 LEU A CA 1
ATOM 1406 C C . LEU A 1 185 ? -12.638 18.578 8.638 1.00 88.75 185 LEU A C 1
ATOM 1408 O O . LEU A 1 185 ? -13.081 19.445 9.384 1.00 88.75 185 LEU A O 1
ATOM 1412 N N . PHE A 1 186 ? -12.700 17.276 8.922 1.00 87.62 186 PHE A N 1
ATOM 1413 C CA . PHE A 1 186 ? -13.425 16.699 10.050 1.00 87.62 186 PHE A CA 1
ATOM 1414 C C . PHE A 1 186 ? -12.578 15.612 10.710 1.00 87.62 186 PHE A C 1
ATOM 1416 O O . PHE A 1 186 ? -12.736 14.426 10.420 1.00 87.62 186 PHE A O 1
ATOM 1423 N N . ALA A 1 187 ? -11.653 15.999 11.590 1.00 82.69 187 ALA A N 1
ATOM 1424 C CA . ALA A 1 187 ? -10.733 15.062 12.241 1.00 82.69 187 ALA A CA 1
ATOM 1425 C C . ALA A 1 187 ? -11.458 13.948 13.030 1.00 82.69 187 ALA A C 1
ATOM 1427 O O . ALA A 1 187 ? -10.942 12.835 13.166 1.00 82.69 187 ALA A O 1
ATOM 1428 N N . GLU A 1 188 ? -12.680 14.210 13.502 1.00 86.50 188 GLU A N 1
ATOM 1429 C CA . GLU A 1 188 ? -13.558 13.239 14.158 1.00 86.50 188 GLU A CA 1
ATOM 1430 C C . GLU A 1 188 ? -14.107 12.156 13.213 1.00 86.50 188 GLU A C 1
ATOM 1432 O O . GLU A 1 188 ? -14.624 11.140 13.685 1.00 86.50 188 GLU A O 1
ATOM 1437 N N . ARG A 1 189 ? -13.988 12.363 11.895 1.00 88.06 189 ARG A N 1
ATOM 1438 C CA . ARG A 1 189 ? -14.308 11.409 10.822 1.00 88.06 189 ARG A CA 1
ATOM 1439 C C . ARG A 1 189 ? -13.021 10.786 10.273 1.00 88.06 189 ARG A C 1
ATOM 1441 O O . ARG A 1 189 ? -12.715 10.881 9.085 1.00 88.06 189 ARG A O 1
ATOM 1448 N N . SER A 1 190 ? -12.242 10.183 11.161 1.00 92.88 190 SER A N 1
ATOM 1449 C CA . SER A 1 190 ? -10.999 9.477 10.842 1.00 92.88 190 SER A CA 1
ATOM 1450 C C . SER A 1 190 ? -11.023 8.055 11.392 1.00 92.88 190 SER A C 1
ATOM 1452 O O . SER A 1 190 ? -11.784 7.757 12.316 1.00 92.88 190 SER A O 1
ATOM 1454 N N . LEU A 1 191 ? -10.165 7.190 10.847 1.00 93.69 191 LEU A N 1
ATOM 1455 C CA . LEU A 1 191 ? -9.981 5.824 11.344 1.00 93.69 191 LEU A CA 1
ATOM 1456 C C . LEU A 1 191 ? -9.668 5.806 12.850 1.00 93.69 191 LEU A C 1
ATOM 1458 O O . LEU A 1 191 ? -10.334 5.114 13.612 1.00 93.69 191 LEU A O 1
ATOM 1462 N N . GLU A 1 192 ? -8.726 6.637 13.300 1.00 92.88 192 GLU A N 1
ATOM 1463 C CA . GLU A 1 192 ? -8.363 6.734 14.719 1.00 92.88 192 GLU A CA 1
ATOM 1464 C C . GLU A 1 192 ? -9.537 7.178 15.598 1.00 92.88 192 GLU A C 1
ATOM 1466 O O . GLU A 1 192 ? -9.728 6.658 16.697 1.00 92.88 192 GLU A O 1
ATOM 1471 N N . ALA A 1 193 ? -10.338 8.143 15.134 1.00 93.62 193 ALA A N 1
ATOM 1472 C CA . ALA A 1 193 ? -11.508 8.601 15.875 1.00 93.62 193 ALA A CA 1
ATOM 1473 C C . ALA A 1 193 ? -12.597 7.519 15.952 1.00 93.62 193 ALA A C 1
ATOM 1475 O O . ALA A 1 193 ? -13.239 7.388 16.995 1.00 93.62 193 ALA A O 1
ATOM 1476 N N . ALA A 1 194 ? -12.786 6.732 14.888 1.00 94.12 194 ALA A N 1
ATOM 1477 C CA . ALA A 1 194 ? -13.706 5.597 14.884 1.00 94.12 194 ALA A CA 1
ATOM 1478 C C . ALA A 1 194 ? -13.252 4.503 15.864 1.00 94.12 194 ALA A C 1
ATOM 1480 O O . ALA A 1 194 ? -14.054 4.033 16.672 1.00 94.12 194 ALA A O 1
ATOM 1481 N N . MET A 1 195 ? -11.955 4.181 15.867 1.00 95.62 195 MET A N 1
ATOM 1482 C CA . MET A 1 195 ? -11.371 3.213 16.798 1.00 95.62 195 MET A CA 1
ATOM 1483 C C . MET A 1 195 ? -11.508 3.666 18.255 1.00 95.62 195 MET A C 1
ATOM 1485 O O . MET A 1 195 ? -11.970 2.896 19.091 1.00 95.62 195 MET A O 1
ATOM 1489 N N . LYS A 1 196 ? -11.206 4.938 18.560 1.00 94.81 196 LYS A N 1
ATOM 1490 C CA . LYS A 1 196 ? -11.377 5.519 19.910 1.00 94.81 196 LYS A CA 1
ATOM 1491 C C . LYS A 1 196 ? -12.822 5.459 20.416 1.00 94.81 196 LYS A C 1
ATOM 1493 O O . LYS A 1 196 ? -13.044 5.457 21.622 1.00 94.81 196 LYS A O 1
ATOM 1498 N N . LYS A 1 197 ? -13.800 5.431 19.506 1.00 95.31 197 LYS A N 1
ATOM 1499 C CA . LYS A 1 197 ? -15.234 5.300 19.811 1.00 95.31 197 LYS A CA 1
ATOM 1500 C C . LYS A 1 197 ? -15.729 3.851 19.786 1.00 95.31 197 LYS A C 1
ATOM 1502 O O . LYS A 1 197 ? -16.935 3.635 19.883 1.00 95.31 197 LYS A O 1
ATOM 1507 N N . ASN A 1 198 ? -14.829 2.872 19.676 1.00 95.38 198 ASN A N 1
ATOM 1508 C CA . ASN A 1 198 ? -15.155 1.444 19.675 1.00 95.38 198 ASN A CA 1
ATOM 1509 C C . ASN A 1 198 ? -16.119 1.033 18.542 1.00 95.38 198 ASN A C 1
ATOM 1511 O O . ASN A 1 198 ? -16.942 0.132 18.710 1.00 95.38 198 ASN A O 1
ATOM 1515 N N . HIS A 1 199 ? -16.058 1.719 17.397 1.00 95.44 199 HIS A N 1
ATOM 1516 C CA . HIS A 1 199 ? -16.878 1.385 16.236 1.00 95.44 199 HIS A CA 1
ATOM 1517 C C . HIS A 1 199 ? -16.336 0.169 15.479 1.00 95.44 199 HIS A C 1
ATOM 1519 O O . HIS A 1 199 ? -15.145 0.071 15.206 1.00 95.44 199 HIS A O 1
ATOM 1525 N N . ALA A 1 200 ? -17.242 -0.707 15.041 1.00 95.19 200 ALA A N 1
ATOM 1526 C CA . ALA A 1 200 ? -16.917 -1.727 14.051 1.00 95.19 200 ALA A CA 1
ATOM 1527 C C . ALA A 1 200 ? -16.331 -1.080 12.786 1.00 95.19 200 ALA A C 1
ATOM 1529 O O . ALA A 1 200 ? -16.838 -0.054 12.317 1.00 95.19 200 ALA A O 1
ATOM 1530 N N . LEU A 1 201 ? -15.288 -1.690 12.222 1.00 97.25 201 LEU A N 1
ATOM 1531 C CA . LEU A 1 201 ? -14.647 -1.191 11.010 1.00 97.25 201 LEU A CA 1
ATOM 1532 C C . LEU A 1 201 ? -15.113 -1.998 9.801 1.00 97.25 201 LEU A C 1
ATOM 1534 O O . LEU A 1 201 ? -15.021 -3.225 9.775 1.00 97.25 201 LEU A O 1
ATOM 1538 N N . VAL A 1 202 ? -15.580 -1.286 8.778 1.00 97.12 202 VAL A N 1
ATOM 1539 C CA . VAL A 1 202 ? -15.891 -1.850 7.463 1.00 97.12 202 VAL A CA 1
ATOM 1540 C C . VAL A 1 202 ? -14.978 -1.182 6.448 1.00 97.12 202 VAL A C 1
ATOM 1542 O O . VAL A 1 202 ? -15.073 0.023 6.214 1.00 97.12 202 VAL A O 1
ATOM 1545 N N . LEU A 1 203 ? -14.074 -1.965 5.871 1.00 97.06 203 LEU A N 1
ATOM 1546 C CA . LEU A 1 203 ? -13.094 -1.520 4.893 1.00 97.06 203 LEU A CA 1
ATOM 1547 C C . LEU A 1 203 ? -13.492 -2.068 3.520 1.00 97.06 203 LEU A C 1
ATOM 1549 O O . LEU A 1 203 ? -13.790 -3.252 3.385 1.00 97.06 203 LEU A O 1
ATOM 1553 N N . VAL A 1 204 ? -13.507 -1.216 2.496 1.00 96.81 204 VAL A N 1
ATOM 1554 C CA . VAL A 1 204 ? -13.882 -1.605 1.129 1.00 96.81 204 VAL A CA 1
ATOM 1555 C C . VAL A 1 204 ? -12.726 -1.294 0.188 1.00 96.81 204 VAL A C 1
ATOM 1557 O O . VAL A 1 204 ? -12.338 -0.135 0.045 1.00 96.81 204 VAL A O 1
ATOM 1560 N N . ALA A 1 205 ? -12.173 -2.328 -0.443 1.00 96.31 205 ALA A N 1
ATOM 1561 C CA . ALA A 1 205 ? -11.138 -2.206 -1.465 1.00 96.31 205 ALA A CA 1
ATOM 1562 C C . ALA A 1 205 ? -11.684 -2.627 -2.821 1.00 96.31 205 ALA A C 1
ATOM 1564 O O . ALA A 1 205 ? -12.469 -3.565 -2.928 1.00 96.31 205 ALA A O 1
ATOM 1565 N N . ARG A 1 206 ? -11.184 -1.977 -3.870 1.00 94.19 206 ARG A N 1
ATOM 1566 C CA . ARG A 1 206 ? -11.369 -2.396 -5.256 1.00 94.19 206 ARG A CA 1
ATOM 1567 C C . ARG A 1 206 ? -10.031 -2.374 -5.978 1.00 94.19 206 ARG A C 1
ATOM 1569 O O . ARG A 1 206 ? -9.318 -1.371 -5.897 1.00 94.19 206 ARG A O 1
ATOM 1576 N N . GLY A 1 207 ? -9.729 -3.459 -6.689 1.00 92.50 207 GLY A N 1
ATOM 1577 C CA . GLY A 1 207 ? -8.491 -3.598 -7.459 1.00 92.50 207 GLY A CA 1
ATOM 1578 C C . GLY A 1 207 ? -7.222 -3.422 -6.615 1.00 92.50 207 GLY A C 1
ATOM 1579 O O . GLY A 1 207 ? -7.254 -3.482 -5.382 1.00 92.50 207 GLY A O 1
ATOM 1580 N N . THR A 1 208 ? -6.094 -3.191 -7.282 1.00 94.44 208 THR A N 1
ATOM 1581 C CA . THR A 1 208 ? -4.779 -3.066 -6.634 1.00 94.44 208 THR A CA 1
ATOM 1582 C C . THR A 1 208 ? -4.637 -1.799 -5.804 1.00 94.44 208 THR A C 1
ATOM 1584 O O . THR A 1 208 ? -4.175 -1.884 -4.670 1.00 94.44 208 THR A O 1
ATOM 1587 N N . SER A 1 209 ? -5.102 -0.640 -6.281 1.00 94.56 209 SER A N 1
ATOM 1588 C CA . SER A 1 209 ? -4.995 0.617 -5.521 1.00 94.56 209 SER A CA 1
ATOM 1589 C C . SER A 1 209 ? -5.793 0.575 -4.210 1.00 94.56 209 SER A C 1
ATOM 1591 O O . SER A 1 209 ? -5.318 1.035 -3.165 1.00 94.56 209 SER A O 1
ATOM 1593 N N . GLY A 1 210 ? -7.003 0.004 -4.239 1.00 96.12 210 GLY A N 1
ATOM 1594 C CA . GLY A 1 210 ? -7.817 -0.174 -3.038 1.00 96.12 210 GLY A CA 1
ATOM 1595 C C . GLY A 1 210 ? -7.188 -1.174 -2.073 1.00 96.12 210 GLY A C 1
ATOM 1596 O O . GLY A 1 210 ? -7.078 -0.879 -0.883 1.00 96.12 210 GLY A O 1
ATOM 1597 N N . MET A 1 211 ? -6.729 -2.321 -2.585 1.00 96.69 211 MET A N 1
ATOM 1598 C CA . MET A 1 211 ? -6.092 -3.343 -1.753 1.00 96.69 211 MET A CA 1
ATOM 1599 C C . MET A 1 211 ? -4.775 -2.853 -1.143 1.00 96.69 211 MET A C 1
ATOM 1601 O O . MET A 1 211 ? -4.557 -3.069 0.041 1.00 96.69 211 MET A O 1
ATOM 1605 N N . ALA A 1 212 ? -3.934 -2.125 -1.883 1.00 97.38 212 ALA A N 1
ATOM 1606 C CA . ALA A 1 212 ? -2.711 -1.522 -1.346 1.00 97.38 212 ALA A CA 1
ATOM 1607 C C . ALA A 1 212 ? -3.030 -0.585 -0.172 1.00 97.38 212 ALA A C 1
ATOM 1609 O O . ALA A 1 212 ? -2.434 -0.678 0.899 1.00 97.38 212 ALA A O 1
ATOM 1610 N N . SER A 1 213 ? -4.045 0.266 -0.343 1.00 97.06 213 SER A N 1
ATOM 1611 C CA . SER A 1 213 ? -4.481 1.177 0.718 1.00 97.06 213 SER A CA 1
ATOM 1612 C C . SER A 1 213 ? -4.969 0.414 1.956 1.00 97.06 213 SER A C 1
ATOM 1614 O O . SER A 1 213 ? -4.593 0.773 3.070 1.00 97.06 213 SER A O 1
ATOM 1616 N N . ILE A 1 214 ? -5.773 -0.644 1.784 1.00 96.75 214 ILE A N 1
ATOM 1617 C CA . ILE A 1 214 ? -6.258 -1.466 2.904 1.00 96.75 214 ILE A CA 1
ATOM 1618 C C . ILE A 1 214 ? -5.133 -2.255 3.560 1.00 96.75 214 ILE A C 1
ATOM 1620 O O . ILE A 1 214 ? -5.064 -2.264 4.782 1.00 96.75 214 ILE A O 1
ATOM 1624 N N . ARG A 1 215 ? -4.227 -2.866 2.797 1.00 96.75 215 ARG A N 1
ATOM 1625 C CA . ARG A 1 215 ? -3.088 -3.596 3.360 1.00 96.75 215 ARG A CA 1
ATOM 1626 C C . ARG A 1 215 ? -2.270 -2.717 4.296 1.00 96.75 215 ARG A C 1
ATOM 1628 O O . ARG A 1 215 ? -1.920 -3.152 5.386 1.00 96.75 215 ARG A O 1
ATOM 1635 N N . SER A 1 216 ? -2.063 -1.450 3.935 1.00 96.94 216 SER A N 1
ATOM 1636 C CA . SER A 1 216 ? -1.348 -0.522 4.814 1.00 96.94 216 SER A CA 1
ATOM 1637 C C . SER A 1 216 ? -2.044 -0.328 6.170 1.00 96.94 216 SER A C 1
ATOM 1639 O O . SER A 1 216 ? -1.369 -0.014 7.146 1.00 96.94 216 SER A O 1
ATOM 1641 N N . ILE A 1 217 ? -3.369 -0.529 6.243 1.00 95.88 217 ILE A N 1
ATOM 1642 C CA . ILE A 1 217 ? -4.152 -0.558 7.486 1.00 95.88 217 ILE A CA 1
ATOM 1643 C C . ILE A 1 217 ? -4.001 -1.904 8.198 1.00 95.88 217 ILE A C 1
ATOM 1645 O O . ILE A 1 217 ? -3.783 -1.905 9.405 1.00 95.88 217 ILE A O 1
ATOM 1649 N N . LEU A 1 218 ? -4.152 -3.022 7.482 1.00 94.88 218 LEU A N 1
ATOM 1650 C CA . LEU A 1 218 ? -4.101 -4.365 8.077 1.00 94.88 218 LEU A CA 1
ATOM 1651 C C . LEU A 1 218 ? -2.745 -4.626 8.744 1.00 94.88 218 LEU A C 1
ATOM 1653 O O . LEU A 1 218 ? -2.694 -5.170 9.838 1.00 94.88 218 LEU A O 1
ATOM 1657 N N . ASP A 1 219 ? -1.673 -4.098 8.157 1.00 90.75 219 ASP A N 1
ATOM 1658 C CA . ASP A 1 219 ? -0.309 -4.170 8.683 1.00 90.75 219 ASP A CA 1
ATOM 1659 C C . ASP A 1 219 ? -0.011 -3.089 9.753 1.00 90.75 219 ASP A C 1
ATOM 1661 O O . ASP A 1 219 ? 1.147 -2.872 10.144 1.00 90.75 219 ASP A O 1
ATOM 1665 N N . TRP A 1 220 ? -1.003 -2.293 10.169 1.00 93.88 220 TRP A N 1
ATOM 1666 C CA . TRP A 1 220 ? -0.813 -1.190 11.110 1.00 93.88 220 TRP A CA 1
ATOM 1667 C C . TRP A 1 220 ? -1.109 -1.639 12.541 1.00 93.88 220 TRP A C 1
ATOM 1669 O O . TRP A 1 220 ? -2.236 -1.999 12.874 1.00 93.88 220 TRP A O 1
ATOM 1679 N N . GLN A 1 221 ? -0.102 -1.544 13.418 1.00 92.12 221 GLN A N 1
ATOM 1680 C CA . GLN A 1 221 ? -0.176 -2.029 14.804 1.00 92.12 221 GLN A CA 1
ATOM 1681 C C . GLN A 1 221 ? -1.426 -1.584 15.585 1.00 92.12 221 GLN A C 1
ATOM 1683 O O . GLN A 1 221 ? -2.003 -2.422 16.275 1.00 92.12 221 GLN A O 1
ATOM 1688 N N . PRO A 1 222 ? -1.901 -0.323 15.492 1.00 93.69 222 PRO A N 1
ATOM 1689 C CA . PRO A 1 222 ? -3.133 0.072 16.165 1.00 93.69 222 PRO A CA 1
ATOM 1690 C C . PRO A 1 222 ? -4.357 -0.730 15.724 1.00 93.69 222 PRO A C 1
ATOM 1692 O O . PRO A 1 222 ? -5.210 -1.000 16.559 1.00 93.69 222 PRO A O 1
ATOM 1695 N N . VAL A 1 223 ? -4.460 -1.101 14.444 1.00 94.81 223 VAL A N 1
ATOM 1696 C CA . VAL A 1 223 ? -5.604 -1.858 13.914 1.00 94.81 223 VAL A CA 1
ATOM 1697 C C . VAL A 1 223 ? -5.470 -3.346 14.213 1.00 94.81 223 VAL A C 1
ATOM 1699 O O . VAL A 1 223 ? -6.462 -3.951 14.614 1.00 94.81 223 VAL A O 1
ATOM 1702 N N . LEU A 1 224 ? -4.254 -3.892 14.154 1.00 92.69 224 LEU A N 1
ATOM 1703 C CA . LEU A 1 224 ? -3.967 -5.248 14.634 1.00 92.69 224 LEU A CA 1
ATOM 1704 C C . LEU A 1 224 ? -4.385 -5.409 16.103 1.00 92.69 224 LEU A C 1
ATOM 1706 O O . LEU A 1 224 ? -5.170 -6.282 16.437 1.00 92.69 224 LEU A O 1
ATOM 1710 N N . ALA A 1 225 ? -3.988 -4.489 16.984 1.00 93.12 225 ALA A N 1
ATOM 1711 C CA . ALA A 1 225 ? -4.413 -4.529 18.388 1.00 93.12 225 ALA A CA 1
ATOM 1712 C C . ALA A 1 225 ? -5.924 -4.276 18.590 1.00 93.12 225 ALA A C 1
ATOM 1714 O O . ALA A 1 225 ? -6.476 -4.538 19.662 1.00 93.12 225 ALA A O 1
ATOM 1715 N N . TYR A 1 226 ? -6.597 -3.700 17.593 1.00 95.44 226 TYR A N 1
ATOM 1716 C CA . TYR A 1 226 ? -8.019 -3.379 17.648 1.00 95.44 226 TYR A CA 1
ATOM 1717 C C . TYR A 1 226 ? -8.900 -4.565 17.261 1.00 95.44 226 TYR A C 1
ATOM 1719 O O . TYR A 1 226 ? -9.968 -4.745 17.855 1.00 95.44 226 TYR A O 1
ATOM 1727 N N . THR A 1 227 ? -8.451 -5.377 16.298 1.00 94.94 227 THR A N 1
ATOM 1728 C CA . THR A 1 227 ? -9.232 -6.504 15.771 1.00 94.94 227 THR A CA 1
ATOM 1729 C C . THR A 1 227 ? -9.453 -7.612 16.807 1.00 94.94 227 THR A C 1
ATOM 1731 O O . THR A 1 227 ? -10.460 -8.312 16.739 1.00 94.94 227 THR A O 1
ATOM 1734 N N . ASP A 1 228 ? -8.607 -7.687 17.842 1.00 90.88 228 ASP A N 1
ATOM 1735 C CA . ASP A 1 228 ? -8.786 -8.581 18.999 1.00 90.88 228 ASP A CA 1
ATOM 1736 C C . ASP A 1 228 ? -10.092 -8.328 19.773 1.00 90.88 228 ASP A C 1
ATOM 1738 O O . ASP A 1 228 ? -10.622 -9.219 20.439 1.00 90.88 228 ASP A O 1
ATOM 1742 N N . LYS A 1 229 ? -10.594 -7.086 19.752 1.00 93.62 229 LYS A N 1
ATOM 1743 C CA . LYS A 1 229 ? -11.721 -6.640 20.594 1.00 93.62 229 LYS A CA 1
ATOM 1744 C C . LYS A 1 229 ? -12.925 -6.164 19.796 1.00 93.62 229 LYS A C 1
ATOM 1746 O O . LYS A 1 229 ? -14.037 -6.140 20.324 1.00 93.62 229 LYS A O 1
ATOM 1751 N N . HIS A 1 230 ? -12.712 -5.751 18.553 1.00 96.31 230 HIS A N 1
ATOM 1752 C CA . HIS A 1 230 ? -13.734 -5.136 17.720 1.00 96.31 230 HIS A CA 1
ATOM 1753 C C . HIS A 1 230 ? -13.710 -5.733 16.315 1.00 96.31 230 HIS A C 1
ATOM 1755 O O . HIS A 1 230 ? -12.638 -5.949 15.759 1.00 96.31 230 HIS A O 1
ATOM 1761 N N . PRO A 1 231 ? -14.880 -5.961 15.697 1.00 95.62 231 PRO A N 1
ATOM 1762 C CA . PRO A 1 231 ? -14.929 -6.558 14.375 1.00 95.62 231 PRO A CA 1
ATOM 1763 C C . PRO A 1 231 ? -14.358 -5.605 13.320 1.00 95.62 231 PRO A C 1
ATOM 1765 O O . PRO A 1 231 ? -14.795 -4.456 13.190 1.00 95.62 231 PRO A O 1
ATOM 1768 N N . VAL A 1 232 ? -13.433 -6.129 12.518 1.00 97.81 232 VAL A N 1
ATOM 1769 C CA . VAL A 1 232 ? -12.884 -5.473 11.331 1.00 97.81 232 VAL A CA 1
ATOM 1770 C C . VAL A 1 232 ? -13.183 -6.351 10.121 1.00 97.81 232 VAL A C 1
ATOM 1772 O O . VAL A 1 232 ? -12.704 -7.479 10.015 1.00 97.81 232 VAL A O 1
ATOM 1775 N N . THR A 1 233 ? -14.029 -5.858 9.216 1.00 98.12 233 THR A N 1
ATOM 1776 C CA . THR A 1 233 ? -14.429 -6.581 8.001 1.00 98.12 233 THR A CA 1
ATOM 1777 C C . THR A 1 233 ? -13.887 -5.885 6.763 1.00 98.12 233 THR A C 1
ATOM 1779 O O . THR A 1 233 ? -14.097 -4.687 6.585 1.00 98.12 233 THR A O 1
ATOM 1782 N N . VAL A 1 234 ? -13.237 -6.646 5.888 1.00 98.00 234 VAL A N 1
ATOM 1783 C CA . VAL A 1 234 ? -12.731 -6.199 4.591 1.00 98.00 234 VAL A CA 1
ATOM 1784 C C . VAL A 1 234 ? -13.595 -6.797 3.489 1.00 98.00 234 VAL A C 1
ATOM 1786 O O . VAL A 1 234 ? -13.667 -8.015 3.350 1.00 98.00 234 VAL A O 1
ATOM 1789 N N . PHE A 1 235 ? -14.211 -5.947 2.674 1.00 97.75 235 PHE A N 1
ATOM 1790 C CA . PHE A 1 235 ? -14.810 -6.338 1.403 1.00 97.75 235 PHE A CA 1
ATOM 1791 C C . PHE A 1 235 ? -13.828 -6.023 0.281 1.00 97.75 235 PHE A C 1
ATOM 1793 O O . PHE A 1 235 ? -13.502 -4.854 0.054 1.00 97.75 235 PHE A O 1
ATOM 1800 N N . TYR A 1 236 ? -13.356 -7.055 -0.415 1.00 96.81 236 TYR A N 1
ATOM 1801 C CA . TYR A 1 236 ? -12.424 -6.884 -1.523 1.00 96.81 236 TYR A CA 1
ATOM 1802 C C . TYR A 1 236 ? -13.085 -7.194 -2.861 1.00 96.81 236 TYR A C 1
ATOM 1804 O O . TYR A 1 236 ? -13.383 -8.342 -3.167 1.00 96.81 236 TYR A O 1
ATOM 1812 N N . LEU A 1 237 ? -13.289 -6.153 -3.661 1.00 95.25 237 LEU A N 1
ATOM 1813 C CA . LEU A 1 237 ? -13.853 -6.227 -5.001 1.00 95.25 237 LEU A CA 1
ATOM 1814 C C . LEU A 1 237 ? -12.734 -6.526 -6.010 1.00 95.25 237 LEU A C 1
ATOM 1816 O O . LEU A 1 237 ? -11.929 -5.641 -6.336 1.00 95.25 237 LEU A O 1
ATOM 1820 N N . ALA A 1 238 ? -12.707 -7.763 -6.502 1.00 91.81 238 ALA A N 1
ATOM 1821 C CA . ALA A 1 238 ? -11.789 -8.252 -7.532 1.00 91.81 238 ALA A CA 1
ATOM 1822 C C . ALA A 1 238 ? -12.575 -8.818 -8.727 1.00 91.81 238 ALA A C 1
ATOM 1824 O O . ALA A 1 238 ? -13.768 -9.095 -8.609 1.00 91.81 238 ALA A O 1
ATOM 1825 N N . ASN A 1 239 ? -11.930 -8.979 -9.885 1.00 90.12 239 ASN A N 1
ATOM 1826 C CA . ASN A 1 239 ? -12.602 -9.532 -11.067 1.00 90.12 239 ASN A CA 1
ATOM 1827 C C . ASN A 1 239 ? -12.849 -11.036 -10.888 1.00 90.12 239 ASN A C 1
ATOM 1829 O O . ASN A 1 239 ? -13.981 -11.494 -10.987 1.00 90.12 239 ASN A O 1
ATOM 1833 N N . SER A 1 240 ? -11.811 -11.792 -10.535 1.00 92.62 240 SER A N 1
ATOM 1834 C CA . SER A 1 240 ? -11.913 -13.212 -10.206 1.00 92.62 240 SER A CA 1
ATOM 1835 C C . SER A 1 240 ? -11.026 -13.573 -9.014 1.00 92.62 240 SER A C 1
ATOM 1837 O O . SER A 1 240 ? -10.319 -12.724 -8.458 1.00 92.62 240 SER A O 1
ATOM 1839 N N . GLN A 1 241 ? -11.073 -14.842 -8.606 1.00 92.56 241 GLN A N 1
ATOM 1840 C CA . GLN A 1 241 ? -10.184 -15.367 -7.576 1.00 92.56 241 GLN A CA 1
ATOM 1841 C C . GLN A 1 241 ? -8.727 -15.370 -8.047 1.00 92.56 241 GLN A C 1
ATOM 1843 O O . GLN A 1 241 ? -7.833 -15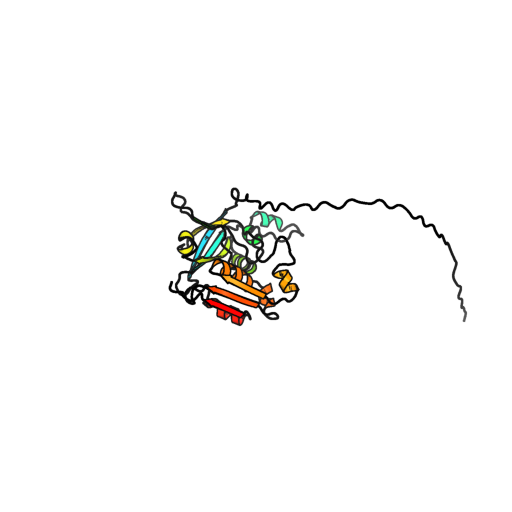.019 -7.280 1.00 92.56 241 GLN A O 1
ATOM 1848 N N . GLU A 1 242 ? -8.489 -15.704 -9.312 1.00 92.81 242 GLU A N 1
ATOM 1849 C CA . GLU A 1 242 ? -7.156 -15.769 -9.910 1.00 92.81 242 GLU A CA 1
ATOM 1850 C C . GLU A 1 242 ? -6.514 -14.383 -10.017 1.00 92.81 242 GLU A C 1
ATOM 1852 O O . GLU A 1 242 ? -5.313 -14.250 -9.785 1.00 92.81 242 GLU A O 1
ATOM 1857 N N . SER A 1 243 ? -7.324 -13.353 -10.287 1.00 91.25 243 SER A N 1
ATOM 1858 C CA . SER A 1 243 ? -6.901 -11.951 -10.376 1.00 91.25 243 SER A CA 1
ATOM 1859 C C . SER A 1 243 ? -6.930 -11.222 -9.020 1.00 91.25 243 SER A C 1
ATOM 1861 O O . SER A 1 243 ? -6.892 -9.990 -8.972 1.00 91.25 243 SER A O 1
ATOM 1863 N N . SER A 1 244 ? -7.135 -11.938 -7.913 1.00 93.25 244 SER A N 1
ATOM 1864 C CA . SER A 1 244 ? -7.239 -11.359 -6.571 1.00 93.25 244 SER A CA 1
ATOM 1865 C C . SER A 1 244 ? -5.848 -11.047 -6.021 1.00 93.25 244 SER A C 1
ATOM 1867 O O . SER A 1 244 ? -5.041 -11.958 -5.834 1.00 93.25 244 SER A O 1
ATOM 1869 N N . ALA A 1 245 ? -5.585 -9.782 -5.684 1.00 95.00 245 ALA A N 1
ATOM 1870 C CA . ALA A 1 245 ? -4.328 -9.379 -5.064 1.00 95.00 245 ALA A CA 1
ATOM 1871 C C . ALA A 1 245 ? -4.128 -10.076 -3.714 1.00 95.00 245 ALA A C 1
ATOM 1873 O O . ALA A 1 245 ? -5.034 -10.112 -2.871 1.00 95.00 245 ALA A O 1
ATOM 1874 N N . LEU A 1 246 ? -2.891 -10.519 -3.491 1.00 95.31 246 LEU A N 1
ATOM 1875 C CA . LEU A 1 246 ? -2.357 -10.977 -2.215 1.00 95.31 246 LEU A CA 1
ATOM 1876 C C . LEU A 1 246 ? -3.174 -12.104 -1.590 1.00 95.31 246 LEU A C 1
ATOM 1878 O O . LEU A 1 246 ? -3.275 -12.186 -0.370 1.00 95.31 246 LEU A O 1
ATOM 1882 N N . LEU A 1 247 ? -3.760 -12.972 -2.420 1.00 92.69 247 LEU A N 1
ATOM 1883 C CA . LEU A 1 247 ? -4.605 -14.071 -1.955 1.00 92.69 247 LEU A CA 1
ATOM 1884 C C . LEU A 1 247 ? -3.893 -14.944 -0.906 1.00 92.69 247 LEU A C 1
ATOM 1886 O O . LEU A 1 247 ? -4.525 -15.384 0.048 1.00 92.69 247 LEU A O 1
ATOM 1890 N N . SER A 1 248 ? -2.571 -15.110 -1.031 1.00 90.94 248 SER A N 1
ATOM 1891 C CA . SER A 1 248 ? -1.732 -15.838 -0.071 1.00 90.94 248 SER A CA 1
ATOM 1892 C C . SER A 1 248 ? -1.714 -15.237 1.339 1.00 90.94 248 SER A C 1
ATOM 1894 O O . SER A 1 248 ? -1.477 -15.969 2.290 1.00 90.94 248 SER A O 1
ATOM 1896 N N . LEU A 1 249 ? -1.964 -13.931 1.487 1.00 94.06 249 LEU A N 1
ATOM 1897 C CA . LEU A 1 249 ? -2.006 -13.246 2.787 1.00 94.06 249 LEU A CA 1
ATOM 1898 C C . LEU A 1 249 ? -3.410 -13.238 3.404 1.00 94.06 249 LEU A C 1
ATOM 1900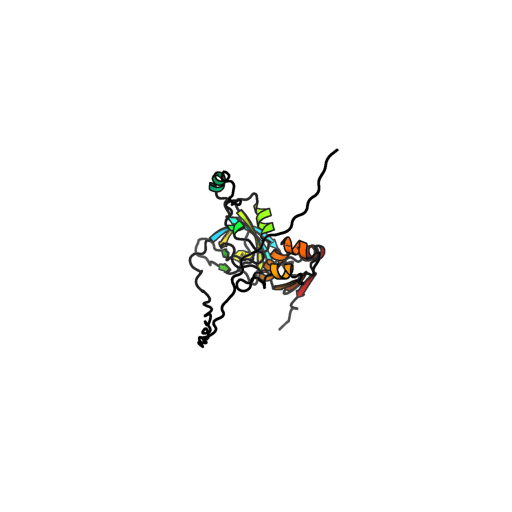 O O . LEU A 1 249 ? -3.571 -12.877 4.566 1.00 94.06 249 LEU A O 1
ATOM 1904 N N . HIS A 1 250 ? -4.453 -13.622 2.658 1.00 94.25 250 HIS A N 1
ATOM 1905 C CA . HIS A 1 250 ? -5.823 -13.538 3.178 1.00 94.25 250 HIS A CA 1
ATOM 1906 C C . HIS A 1 250 ? -6.039 -14.474 4.367 1.00 94.25 250 HIS A C 1
ATOM 1908 O O . HIS A 1 250 ? -6.767 -14.113 5.286 1.00 94.25 250 HIS A O 1
ATOM 1914 N N . ASP A 1 251 ? -5.421 -15.654 4.366 1.00 93.31 251 ASP A N 1
ATOM 1915 C CA . ASP A 1 251 ? -5.540 -16.600 5.480 1.00 93.31 251 ASP A CA 1
ATOM 1916 C C . ASP A 1 251 ? -4.752 -16.147 6.711 1.00 93.31 251 ASP A C 1
ATOM 1918 O O . ASP A 1 251 ? -5.240 -16.297 7.831 1.00 93.31 251 ASP A O 1
ATOM 1922 N N . GLU A 1 252 ? -3.597 -15.513 6.509 1.00 93.94 252 GLU A N 1
ATOM 1923 C CA . GLU A 1 252 ? -2.830 -14.875 7.582 1.00 93.94 252 GLU A CA 1
ATOM 1924 C C . GLU A 1 252 ? -3.669 -13.786 8.255 1.00 93.94 252 GLU A C 1
ATOM 1926 O O . GLU A 1 252 ? -3.942 -13.869 9.451 1.00 93.94 252 GLU A O 1
ATOM 1931 N N . TRP A 1 253 ? -4.222 -12.852 7.482 1.00 95.12 253 TRP A N 1
ATOM 1932 C CA . TRP A 1 253 ? -5.093 -11.809 8.022 1.00 95.12 253 TRP A CA 1
ATOM 1933 C C . TRP A 1 253 ? -6.354 -12.376 8.703 1.00 95.12 253 TRP A C 1
ATOM 1935 O O . TRP A 1 253 ? -6.809 -11.857 9.723 1.00 95.12 253 TRP A O 1
ATOM 1945 N N . ARG A 1 254 ? -6.933 -13.471 8.194 1.00 95.25 254 ARG A N 1
ATOM 1946 C CA . ARG A 1 254 ? -8.037 -14.152 8.897 1.00 95.25 254 ARG A CA 1
ATOM 1947 C C . ARG A 1 254 ? -7.596 -14.708 10.248 1.00 95.25 254 ARG A C 1
ATOM 1949 O O . ARG A 1 254 ? -8.355 -14.604 11.210 1.00 95.25 254 ARG A O 1
ATOM 1956 N N . SER A 1 255 ? -6.391 -15.272 10.326 1.00 92.81 255 SER A N 1
ATOM 1957 C CA . SER A 1 255 ? -5.819 -15.778 11.579 1.00 92.81 255 SER A CA 1
ATOM 1958 C C . SER A 1 255 ? -5.514 -14.663 12.585 1.00 92.81 255 SER A C 1
ATOM 1960 O O . SER A 1 255 ? -5.651 -14.879 13.786 1.00 92.81 255 SER A O 1
ATOM 1962 N N . GLU A 1 256 ? -5.213 -13.456 12.098 1.00 93.25 256 GLU A N 1
ATOM 1963 C CA . GLU A 1 256 ? -5.056 -12.243 12.911 1.00 93.25 256 GLU A CA 1
ATOM 1964 C C . GLU A 1 256 ? -6.395 -11.664 13.397 1.00 93.25 256 GLU A C 1
ATOM 1966 O O . GLU A 1 256 ? -6.400 -10.722 14.178 1.00 93.25 256 GLU A O 1
ATOM 1971 N N . GLY A 1 257 ? -7.538 -12.215 12.970 1.00 94.19 257 GLY A N 1
ATOM 1972 C CA . GLY A 1 257 ? -8.871 -11.816 13.434 1.00 94.19 257 GLY A CA 1
ATOM 1973 C C . GLY A 1 257 ? -9.664 -10.943 12.458 1.00 94.19 257 GLY A C 1
ATOM 1974 O O . GLY A 1 257 ? -10.799 -10.562 12.762 1.00 94.19 257 GLY A O 1
ATOM 1975 N N . TYR A 1 258 ? -9.127 -10.646 11.272 1.00 96.75 258 TYR A N 1
ATOM 1976 C CA . TYR A 1 258 ? -9.853 -9.906 10.241 1.00 96.75 258 TYR A CA 1
ATOM 1977 C C . TYR A 1 258 ? -10.895 -10.783 9.536 1.00 96.75 258 TYR A C 1
ATOM 1979 O O . TYR A 1 258 ? -10.641 -11.926 9.154 1.00 96.75 258 TYR A O 1
ATOM 1987 N N . LYS A 1 259 ? -12.073 -10.223 9.242 1.00 96.88 259 LYS A N 1
ATOM 1988 C CA . LYS A 1 259 ? -13.055 -10.882 8.368 1.00 96.88 259 LYS A CA 1
ATOM 1989 C C . LYS A 1 259 ? -12.873 -10.423 6.926 1.00 96.88 259 LYS A C 1
ATOM 1991 O O . LYS A 1 259 ? -13.342 -9.349 6.562 1.00 96.88 259 LYS A O 1
ATOM 1996 N N . ILE A 1 260 ? -12.251 -11.246 6.088 1.00 96.38 260 ILE A N 1
ATOM 1997 C CA . ILE A 1 260 ? -12.024 -10.914 4.672 1.00 96.38 260 ILE A CA 1
ATOM 1998 C C . ILE A 1 260 ? -13.039 -11.615 3.780 1.00 96.38 260 ILE A C 1
ATOM 2000 O O . ILE A 1 260 ? -13.064 -12.846 3.693 1.00 96.38 260 ILE A O 1
ATOM 2004 N N . ILE A 1 261 ? -13.832 -10.803 3.086 1.00 95.88 261 ILE A N 1
ATOM 2005 C CA . ILE A 1 261 ? -14.884 -11.209 2.162 1.00 95.88 261 ILE A CA 1
ATOM 2006 C C . ILE A 1 261 ? -14.470 -10.761 0.754 1.00 95.88 261 ILE A C 1
ATOM 2008 O O . ILE A 1 261 ? -14.693 -9.601 0.387 1.00 95.88 261 ILE A O 1
ATOM 2012 N N . PRO A 1 262 ? -13.842 -11.640 -0.044 1.00 93.69 262 PRO A N 1
ATOM 2013 C CA . PRO A 1 262 ? -13.652 -11.360 -1.453 1.00 93.69 262 PRO A CA 1
ATOM 2014 C C . PRO A 1 262 ? -15.007 -11.389 -2.166 1.00 93.69 262 PRO A C 1
ATOM 2016 O O . PRO A 1 262 ? -15.848 -12.256 -1.927 1.00 93.69 262 PRO A O 1
ATOM 2019 N N . VAL A 1 263 ? -15.221 -10.412 -3.036 1.00 93.75 263 VAL A N 1
ATOM 2020 C CA . VAL A 1 263 ? -16.415 -10.259 -3.857 1.00 93.75 263 VAL A CA 1
ATOM 2021 C C . VAL A 1 263 ? -15.942 -10.230 -5.298 1.00 93.75 263 VAL A C 1
ATOM 2023 O O . VAL A 1 263 ? -15.389 -9.232 -5.766 1.00 93.75 263 VAL A O 1
ATOM 2026 N N . TYR A 1 264 ? -16.130 -11.352 -5.980 1.00 91.88 264 TYR A N 1
ATOM 2027 C CA . TYR A 1 264 ? -15.730 -11.499 -7.368 1.00 91.88 264 TYR A CA 1
ATOM 2028 C C . TYR A 1 264 ? -16.836 -10.980 -8.276 1.00 91.88 264 TYR A C 1
ATOM 2030 O O . TYR A 1 264 ? -17.987 -11.419 -8.190 1.00 91.88 264 TYR A O 1
ATOM 2038 N N . GLY A 1 265 ? -16.491 -10.014 -9.123 1.00 79.81 265 GLY A N 1
ATOM 2039 C CA . GLY A 1 265 ? -17.359 -9.570 -10.202 1.00 79.81 265 GLY A CA 1
ATOM 2040 C C . GLY A 1 265 ? -17.450 -10.689 -11.226 1.00 79.81 265 GLY A C 1
ATOM 2041 O O . GLY A 1 265 ? -16.615 -10.753 -12.119 1.00 79.81 265 GLY A O 1
ATOM 2042 N N . GLY A 1 266 ? -18.421 -11.593 -11.058 1.00 52.75 266 GLY A N 1
ATOM 2043 C CA . GLY A 1 266 ? -18.626 -12.722 -11.962 1.00 52.75 266 GLY A CA 1
ATOM 2044 C C . GLY A 1 266 ? -18.542 -12.260 -13.414 1.00 52.75 266 GLY A C 1
ATOM 2045 O O . GLY A 1 266 ? -19.149 -11.246 -13.757 1.00 52.75 266 GLY A O 1
ATOM 2046 N N . GLY A 1 267 ? -17.754 -12.973 -14.225 1.00 46.78 267 GLY A N 1
ATOM 2047 C CA . GLY A 1 267 ? -17.591 -12.714 -15.651 1.00 46.78 267 GLY A CA 1
ATOM 2048 C C . GLY A 1 267 ? -18.949 -12.642 -16.336 1.00 46.78 267 GLY A C 1
ATOM 2049 O O . GLY A 1 267 ? -19.520 -13.655 -16.728 1.00 46.78 267 GLY A O 1
ATOM 2050 N N . GLY A 1 268 ? -19.489 -11.433 -16.437 1.00 38.16 268 GLY A N 1
ATOM 2051 C CA . GLY A 1 268 ? -20.664 -11.146 -17.227 1.00 38.16 268 GLY A CA 1
ATOM 2052 C C . GLY A 1 268 ? -20.220 -11.137 -18.672 1.00 38.16 268 GLY A C 1
ATOM 2053 O O . GLY A 1 268 ? -19.699 -10.132 -19.143 1.00 38.16 268 GLY A O 1
ATOM 2054 N N . GLY A 1 269 ? -20.404 -12.270 -19.348 1.00 41.44 269 GLY A N 1
ATOM 2055 C CA . GLY A 1 269 ? -20.555 -12.260 -20.792 1.00 41.44 269 GLY A CA 1
ATOM 2056 C C . GLY A 1 269 ? -21.629 -11.238 -21.161 1.00 41.44 269 GLY A C 1
ATOM 2057 O O . GLY A 1 269 ? -22.757 -11.309 -20.670 1.00 41.44 269 GLY A O 1
ATOM 2058 N N . GLY A 1 270 ? -21.228 -10.280 -21.986 1.00 32.25 270 GLY A N 1
ATOM 2059 C CA . GLY A 1 270 ? -22.054 -9.295 -22.664 1.00 32.25 270 GLY A CA 1
ATOM 2060 C C . GLY A 1 270 ? -21.329 -8.898 -23.931 1.00 32.25 270 GLY A C 1
ATOM 2061 O O . GLY A 1 270 ? -20.183 -8.420 -23.793 1.00 32.25 270 GLY A O 1
#